Protein AF-A0A2E4EBN3-F1 (afdb_monomer)

Structure (mmCIF, N/CA/C/O backbone):
data_AF-A0A2E4EBN3-F1
#
_entry.id   AF-A0A2E4EBN3-F1
#
loop_
_atom_site.group_PDB
_atom_site.id
_atom_site.type_symbol
_atom_site.label_atom_id
_atom_site.label_alt_id
_atom_site.label_comp_id
_atom_site.label_asym_id
_atom_site.label_entity_id
_atom_site.label_seq_id
_atom_site.pdbx_PDB_ins_code
_atom_site.Cartn_x
_atom_site.Cartn_y
_atom_site.Cartn_z
_atom_site.occupancy
_atom_site.B_iso_or_equiv
_atom_site.auth_seq_id
_atom_site.auth_comp_id
_atom_site.auth_asym_id
_atom_site.auth_atom_id
_atom_site.pdbx_PDB_model_num
ATOM 1 N N . MET A 1 1 ? 3.280 13.164 13.362 1.00 32.94 1 MET A N 1
ATOM 2 C CA . MET A 1 1 ? 2.668 11.819 13.262 1.00 32.94 1 MET A CA 1
ATOM 3 C C . MET A 1 1 ? 2.496 11.285 14.676 1.00 32.94 1 MET A C 1
ATOM 5 O O . MET A 1 1 ? 3.498 11.113 15.350 1.00 32.94 1 MET A O 1
ATOM 9 N N . ALA A 1 2 ? 1.266 11.103 15.162 1.00 36.16 2 ALA A N 1
ATOM 10 C CA . ALA A 1 2 ? 1.050 10.560 16.504 1.00 36.16 2 ALA A CA 1
ATOM 11 C C . ALA A 1 2 ? 1.350 9.053 16.498 1.00 36.16 2 ALA A C 1
ATOM 13 O O . ALA A 1 2 ? 0.678 8.292 15.798 1.00 36.16 2 ALA A O 1
ATOM 14 N N . ILE A 1 3 ? 2.385 8.656 17.236 1.00 40.06 3 ILE A N 1
ATOM 15 C CA . ILE A 1 3 ? 2.783 7.266 17.471 1.00 40.06 3 ILE A CA 1
ATOM 16 C C . ILE A 1 3 ? 1.572 6.517 18.051 1.00 40.06 3 ILE A C 1
ATOM 18 O O . ILE A 1 3 ? 0.860 7.050 18.901 1.00 40.06 3 ILE A O 1
ATOM 22 N N . ARG A 1 4 ? 1.302 5.297 17.567 1.00 45.06 4 ARG A N 1
ATOM 23 C CA . ARG A 1 4 ? 0.357 4.376 18.218 1.00 45.06 4 ARG A CA 1
ATOM 24 C C . ARG A 1 4 ? 0.919 4.047 19.601 1.00 45.06 4 ARG A C 1
ATOM 26 O O . ARG A 1 4 ? 1.742 3.147 19.719 1.00 45.06 4 ARG A O 1
ATOM 33 N N . THR A 1 5 ? 0.502 4.760 20.636 1.00 57.88 5 THR A N 1
ATOM 34 C CA . THR A 1 5 ? 0.737 4.331 22.012 1.00 57.88 5 THR A CA 1
ATOM 35 C C . THR A 1 5 ? -0.260 3.222 22.316 1.00 57.88 5 THR A C 1
ATOM 37 O O . THR A 1 5 ? -1.428 3.459 22.610 1.00 57.88 5 THR A O 1
ATOM 40 N N . VAL A 1 6 ? 0.185 1.980 22.138 1.00 73.38 6 VAL A N 1
ATOM 41 C CA . VAL A 1 6 ? -0.547 0.813 22.631 1.00 73.38 6 VAL A CA 1
ATOM 42 C C . VAL A 1 6 ? -0.446 0.857 24.150 1.00 73.38 6 VAL A C 1
ATOM 44 O O . VAL A 1 6 ? 0.664 0.864 24.678 1.00 73.38 6 VAL A O 1
ATOM 47 N N . ARG A 1 7 ? -1.583 0.924 24.848 1.00 83.00 7 ARG A N 1
ATOM 48 C CA . ARG A 1 7 ? -1.585 0.876 26.316 1.00 83.00 7 ARG A CA 1
ATOM 49 C C . ARG A 1 7 ? -1.078 -0.487 26.784 1.00 83.00 7 ARG A C 1
ATOM 51 O O . ARG A 1 7 ? -1.513 -1.523 26.268 1.00 83.00 7 ARG A O 1
ATOM 58 N N . SER A 1 8 ? -0.166 -0.478 27.750 1.00 85.88 8 SER A N 1
ATOM 59 C CA . SER A 1 8 ? 0.299 -1.684 28.433 1.00 85.88 8 SER A CA 1
ATOM 60 C C . SER A 1 8 ? -0.828 -2.299 29.273 1.00 85.88 8 SER A C 1
ATOM 62 O O . SER A 1 8 ? -1.906 -1.720 29.447 1.00 85.88 8 SER A O 1
ATOM 64 N N . LYS A 1 9 ? -0.619 -3.513 29.786 1.00 83.88 9 LYS A N 1
ATOM 65 C CA . LYS A 1 9 ? -1.628 -4.185 30.618 1.00 83.88 9 LYS A CA 1
ATOM 66 C C . LYS A 1 9 ? -1.820 -3.444 31.946 1.00 83.88 9 LYS A C 1
ATOM 68 O O . LYS A 1 9 ? -2.934 -3.403 32.468 1.00 83.88 9 LYS A O 1
ATOM 73 N N . GLU A 1 10 ? -0.749 -2.843 32.451 1.00 86.31 10 GLU A N 1
ATOM 74 C CA . GLU A 1 10 ? -0.703 -2.012 33.649 1.00 86.31 10 GLU A CA 1
ATOM 75 C C . GLU A 1 10 ? -1.524 -0.732 33.453 1.00 86.31 10 GLU A C 1
ATOM 77 O O . GLU A 1 10 ? -2.376 -0.427 34.288 1.00 86.31 10 GLU A O 1
ATOM 82 N N . ASP A 1 11 ? -1.371 -0.063 32.305 1.00 87.56 11 ASP A N 1
ATOM 83 C CA . ASP A 1 11 ? -2.131 1.150 31.968 1.00 87.56 11 ASP A CA 1
ATOM 84 C C . ASP A 1 11 ? -3.640 0.890 31.933 1.00 87.56 11 ASP A C 1
ATOM 86 O O . ASP A 1 11 ? -4.434 1.715 32.374 1.00 87.56 11 ASP A O 1
ATOM 90 N N . ILE A 1 12 ? -4.058 -0.272 31.422 1.00 87.25 12 ILE A N 1
ATOM 91 C CA . ILE A 1 12 ? -5.477 -0.652 31.382 1.00 87.25 12 ILE A CA 1
ATOM 92 C C . ILE A 1 12 ? -6.004 -0.921 32.789 1.00 87.25 12 ILE A C 1
ATOM 94 O O . ILE A 1 12 ? -7.140 -0.568 33.097 1.00 87.25 12 ILE A O 1
ATOM 98 N N . LYS A 1 13 ? -5.193 -1.539 33.655 1.00 87.56 13 LYS A N 1
ATOM 99 C CA . LYS A 1 13 ? -5.579 -1.804 35.045 1.00 87.56 13 LYS A CA 1
ATOM 100 C C . LYS A 1 13 ? -5.746 -0.502 35.833 1.00 87.56 13 LYS A C 1
ATOM 102 O O . LYS A 1 13 ? -6.653 -0.426 36.654 1.00 87.56 13 LYS A O 1
ATOM 107 N N . ALA A 1 14 ? -4.935 0.514 35.532 1.00 88.75 14 ALA A N 1
ATOM 108 C CA . ALA A 1 14 ? -5.018 1.844 36.133 1.00 88.75 14 ALA A CA 1
ATOM 109 C C . ALA A 1 14 ? -6.281 2.638 35.737 1.00 88.75 14 ALA A C 1
ATOM 111 O O . ALA A 1 14 ? -6.612 3.613 36.403 1.00 88.75 14 ALA A O 1
ATOM 112 N N . LEU A 1 15 ? -7.017 2.222 34.695 1.00 86.19 15 LEU A N 1
ATOM 113 C CA . LEU A 1 15 ? -8.302 2.835 34.320 1.00 86.19 15 LEU A CA 1
ATOM 114 C C . LEU A 1 15 ? -9.446 2.482 35.280 1.00 86.19 15 LEU A C 1
ATOM 116 O O . LEU A 1 15 ? -10.530 3.043 35.152 1.00 86.19 15 LEU A O 1
ATOM 120 N N . PHE A 1 16 ? -9.234 1.535 36.196 1.00 89.44 16 PHE A N 1
ATOM 121 C CA . PHE A 1 16 ? -10.242 1.083 37.146 1.00 89.44 16 PHE A CA 1
ATOM 122 C C . PHE A 1 16 ? -9.846 1.457 38.582 1.00 89.44 16 PHE A C 1
ATOM 124 O O . PHE A 1 16 ? -8.672 1.329 38.935 1.00 89.44 16 PHE A O 1
ATOM 131 N N . PRO A 1 17 ? -10.806 1.846 39.442 1.00 89.88 17 PRO A N 1
ATOM 132 C CA . PRO A 1 17 ? -12.254 1.859 39.209 1.00 89.88 17 PRO A CA 1
ATOM 133 C C . PRO A 1 17 ? -12.715 3.007 38.293 1.00 89.88 17 PRO A C 1
ATOM 135 O O . PRO A 1 17 ? -12.167 4.101 38.349 1.00 89.88 17 PRO A O 1
ATOM 138 N N . CYS A 1 18 ? -13.736 2.762 37.467 1.00 87.81 18 CYS A N 1
ATOM 139 C CA . CYS A 1 18 ? -14.317 3.772 36.573 1.00 87.81 18 CYS A CA 1
ATOM 140 C C . CYS A 1 18 ? -15.823 3.920 36.803 1.00 87.81 18 CYS A C 1
ATOM 142 O O . CYS A 1 18 ? -16.505 2.928 37.067 1.00 87.81 18 CYS A O 1
ATOM 144 N N . THR A 1 19 ? -16.347 5.133 36.642 1.00 91.25 19 THR A N 1
ATOM 145 C CA . THR A 1 19 ? -17.786 5.413 36.739 1.00 91.25 19 THR A CA 1
ATOM 146 C C . THR A 1 19 ? -18.360 5.624 35.344 1.00 91.25 19 THR A C 1
ATOM 148 O O . THR A 1 19 ? -17.852 6.458 34.601 1.00 91.25 19 THR A O 1
ATOM 151 N N . ILE A 1 20 ? -19.401 4.871 34.986 1.00 86.88 20 ILE A N 1
ATOM 152 C CA . ILE A 1 20 ? -20.102 4.977 33.696 1.00 86.88 20 ILE A CA 1
ATOM 153 C C . ILE A 1 20 ? -21.601 5.005 33.985 1.00 86.88 20 ILE A C 1
ATOM 155 O O . ILE A 1 20 ? -22.093 4.149 34.713 1.00 86.88 20 ILE A O 1
ATOM 159 N N . GLN A 1 21 ? -22.325 5.991 33.443 1.00 85.88 21 GLN A N 1
ATOM 160 C CA . GLN A 1 21 ? -23.776 6.157 33.659 1.00 85.88 21 GLN A CA 1
ATOM 161 C C . GLN A 1 21 ? -24.202 6.166 35.148 1.00 85.88 21 GLN A C 1
ATOM 163 O O . GLN A 1 21 ? -25.300 5.744 35.490 1.00 85.88 21 GLN A O 1
ATOM 168 N N . GLY A 1 22 ? -23.331 6.641 36.046 1.00 86.12 22 GLY A N 1
ATOM 169 C CA . GLY A 1 22 ? -23.592 6.685 37.492 1.00 86.12 22 GLY A CA 1
ATOM 170 C C . GLY A 1 22 ? -23.313 5.380 38.252 1.00 86.12 22 GLY A C 1
ATOM 171 O O . GLY A 1 22 ? -23.392 5.374 39.477 1.00 86.12 22 GLY A O 1
ATOM 172 N N . GLU A 1 23 ? -22.928 4.298 37.568 1.00 88.88 23 GLU A N 1
ATOM 173 C CA . GLU A 1 23 ? -22.503 3.035 38.183 1.00 88.88 23 GLU A CA 1
ATOM 174 C C . GLU A 1 23 ? -20.964 2.958 38.252 1.00 88.88 23 GLU A C 1
ATOM 176 O O . GLU A 1 23 ? -20.268 3.267 37.281 1.00 88.88 23 GLU A O 1
ATOM 181 N N . THR A 1 24 ? -20.412 2.532 39.395 1.00 91.31 24 THR A N 1
ATOM 182 C CA . THR A 1 24 ? -18.957 2.390 39.592 1.00 91.31 24 THR A CA 1
ATOM 183 C C . THR A 1 24 ? -18.510 0.948 39.369 1.00 91.31 24 THR A C 1
ATOM 185 O O . THR A 1 24 ? -18.903 0.031 40.093 1.00 91.31 24 THR A O 1
ATOM 188 N N . PHE A 1 25 ? -17.605 0.744 38.416 1.00 91.75 25 PHE A N 1
ATOM 189 C CA . PHE A 1 25 ? -17.087 -0.563 38.033 1.00 91.75 25 PHE A CA 1
ATOM 190 C C . PHE A 1 25 ? -15.661 -0.758 38.547 1.00 91.75 25 PHE A C 1
ATOM 192 O O . PHE A 1 25 ? -14.754 0.016 38.247 1.00 91.75 25 PHE A O 1
ATOM 199 N N . LYS A 1 26 ? -15.446 -1.837 39.308 1.00 91.12 26 LYS A N 1
ATOM 200 C CA . LYS A 1 26 ? -14.142 -2.162 39.919 1.00 91.12 26 LYS A CA 1
ATOM 201 C C . LYS A 1 26 ? -13.151 -2.798 38.945 1.00 91.12 26 LYS A C 1
ATOM 203 O O . LYS A 1 26 ? -11.952 -2.782 39.195 1.00 91.12 26 LYS A O 1
ATOM 208 N N . ASN A 1 27 ? -13.643 -3.439 37.889 1.00 91.69 27 ASN A N 1
ATOM 209 C CA . ASN A 1 27 ? -12.814 -4.155 36.928 1.00 91.69 27 ASN A CA 1
ATOM 210 C C . ASN A 1 27 ? -13.502 -4.265 35.562 1.00 91.69 27 ASN A C 1
ATOM 212 O O . ASN A 1 27 ? -14.710 -4.072 35.423 1.00 91.69 27 ASN A O 1
ATOM 216 N N . GLN A 1 28 ? -12.720 -4.660 34.560 1.00 89.88 28 GLN A N 1
ATOM 217 C CA . GLN A 1 28 ? -13.200 -4.875 33.197 1.00 89.88 28 GLN A CA 1
ATOM 218 C C . GLN A 1 28 ? -14.307 -5.943 33.112 1.00 89.88 28 GLN A C 1
ATOM 220 O O . GLN A 1 28 ? -15.207 -5.832 32.285 1.00 89.88 28 GLN A O 1
ATOM 225 N N . ARG A 1 29 ? -14.271 -6.973 33.969 1.00 89.44 29 ARG A N 1
ATOM 226 C CA . ARG A 1 29 ? -15.262 -8.061 33.961 1.00 89.44 29 ARG A CA 1
ATOM 227 C C . ARG A 1 29 ? -16.662 -7.562 34.325 1.00 89.44 29 ARG A C 1
ATOM 229 O O . ARG A 1 29 ? -17.635 -8.025 33.744 1.00 89.44 29 ARG A O 1
ATOM 236 N N . ALA A 1 30 ? -16.753 -6.593 35.233 1.00 91.06 30 ALA A N 1
ATOM 237 C CA . ALA A 1 30 ? -18.014 -5.956 35.583 1.00 91.06 30 ALA A CA 1
ATOM 238 C C . ALA A 1 30 ? -18.616 -5.188 34.390 1.00 91.06 30 ALA A C 1
ATOM 240 O O . ALA A 1 30 ? -19.820 -5.269 34.171 1.00 91.06 30 ALA A O 1
ATOM 241 N N . LEU A 1 31 ? -17.783 -4.537 33.564 1.00 90.75 31 LEU A N 1
ATOM 242 C CA . LEU A 1 31 ? -18.237 -3.880 32.330 1.00 90.75 31 LEU A CA 1
ATOM 243 C C . LEU A 1 31 ? -18.730 -4.877 31.277 1.00 90.75 31 LEU A C 1
ATOM 245 O O . LEU A 1 31 ? -19.787 -4.668 30.692 1.00 90.75 31 LEU A O 1
ATOM 249 N N . VAL A 1 32 ? -17.982 -5.964 31.055 1.00 92.56 32 VAL A N 1
ATOM 250 C CA . VAL A 1 32 ? -18.356 -7.039 30.114 1.00 92.56 32 VAL A CA 1
ATOM 251 C C . VAL A 1 32 ? -19.744 -7.584 30.440 1.00 92.56 32 VAL A C 1
ATOM 253 O O . VAL A 1 32 ? -20.584 -7.682 29.554 1.00 92.56 32 VAL A O 1
ATOM 256 N N . ASN A 1 33 ? -19.997 -7.872 31.718 1.00 89.75 33 ASN A N 1
ATOM 257 C CA . ASN A 1 33 ? -21.278 -8.415 32.165 1.00 89.75 33 ASN A CA 1
ATOM 258 C C . ASN A 1 33 ? -22.433 -7.408 32.035 1.00 89.75 33 ASN A C 1
ATOM 260 O O . ASN A 1 33 ? -23.566 -7.816 31.813 1.00 89.75 33 ASN A O 1
ATOM 264 N N . ARG A 1 34 ? -22.167 -6.106 32.209 1.00 91.44 34 ARG A N 1
ATOM 265 C CA . ARG A 1 34 ? -23.203 -5.061 32.207 1.00 91.44 34 ARG A CA 1
ATOM 266 C C . ARG A 1 34 ? -23.620 -4.624 30.805 1.00 91.44 34 ARG A C 1
ATOM 268 O O . ARG A 1 34 ? -24.803 -4.377 30.586 1.00 91.44 34 ARG A O 1
ATOM 275 N N . PHE A 1 35 ? -22.651 -4.484 29.901 1.00 89.25 35 PHE A N 1
ATOM 276 C CA . PHE A 1 35 ? -22.842 -3.925 28.557 1.00 89.25 35 PHE A CA 1
ATOM 277 C C . PHE A 1 35 ? -22.842 -4.988 27.448 1.00 89.25 35 PHE A C 1
ATOM 279 O O . PHE A 1 35 ? -22.881 -4.631 26.276 1.00 89.25 35 PHE A O 1
ATOM 286 N N . ASP A 1 36 ? -22.775 -6.274 27.811 1.00 89.19 36 ASP A N 1
ATOM 287 C CA . ASP A 1 36 ? -22.767 -7.419 26.887 1.00 89.19 36 ASP A CA 1
ATOM 288 C C . ASP A 1 36 ? -21.716 -7.295 25.763 1.00 89.19 36 ASP A C 1
ATOM 290 O O . ASP A 1 36 ? -21.933 -7.596 24.589 1.00 89.19 36 ASP A O 1
ATOM 294 N N . VAL A 1 37 ? -20.527 -6.802 26.124 1.00 89.94 37 VAL A N 1
ATOM 295 C CA . VAL A 1 37 ? -19.388 -6.669 25.205 1.00 89.94 37 VAL A CA 1
ATOM 296 C C . VAL A 1 37 ? -18.398 -7.781 25.485 1.00 89.94 37 VAL A C 1
ATOM 298 O O . VAL A 1 37 ? -17.972 -7.954 26.623 1.00 89.94 37 VAL A O 1
ATOM 301 N N . SER A 1 38 ? -17.945 -8.495 24.452 1.00 92.69 38 SER A N 1
ATOM 302 C CA . SER A 1 38 ? -16.951 -9.553 24.648 1.00 92.69 38 SER A CA 1
ATOM 303 C C . SER A 1 38 ? -15.664 -9.018 25.293 1.00 92.69 38 SER A C 1
ATOM 305 O O . SER A 1 38 ? -15.182 -7.919 24.992 1.00 92.69 38 SER A O 1
ATOM 307 N N . SER A 1 39 ? -15.083 -9.817 26.188 1.00 91.44 39 SER A N 1
ATOM 308 C CA . SER A 1 39 ? -13.883 -9.439 26.942 1.00 91.44 39 SER A CA 1
ATOM 309 C C . SER A 1 39 ? -12.698 -9.104 26.033 1.00 91.44 39 SER A C 1
ATOM 311 O O . SER A 1 39 ? -11.985 -8.135 26.302 1.00 91.44 39 SER A O 1
ATOM 313 N N . SER A 1 40 ? -12.531 -9.849 24.935 1.00 91.19 40 SER A N 1
ATOM 314 C CA . SER A 1 40 ? -11.505 -9.594 23.919 1.00 91.19 40 SER A CA 1
ATOM 315 C C . SER A 1 40 ? -11.726 -8.255 23.223 1.00 91.19 40 SER A C 1
ATOM 317 O O . SER A 1 40 ? -10.813 -7.438 23.155 1.00 91.19 40 SER A O 1
ATOM 319 N N . THR A 1 41 ? -12.959 -7.974 22.794 1.00 90.25 41 THR A N 1
ATOM 320 C CA . THR A 1 41 ? -13.296 -6.728 22.097 1.00 90.25 41 THR A CA 1
ATOM 321 C C . THR A 1 41 ? -13.083 -5.512 22.991 1.00 90.25 41 THR A C 1
ATOM 323 O O . THR A 1 41 ? -12.486 -4.525 22.561 1.00 90.25 41 THR A O 1
ATOM 326 N N . LEU A 1 42 ? -13.520 -5.581 24.250 1.00 91.75 42 LEU A N 1
ATOM 327 C CA . LEU A 1 42 ? -13.297 -4.503 25.209 1.00 91.75 42 LEU A CA 1
ATOM 328 C C . LEU A 1 42 ? -11.796 -4.300 25.474 1.00 91.75 42 LEU 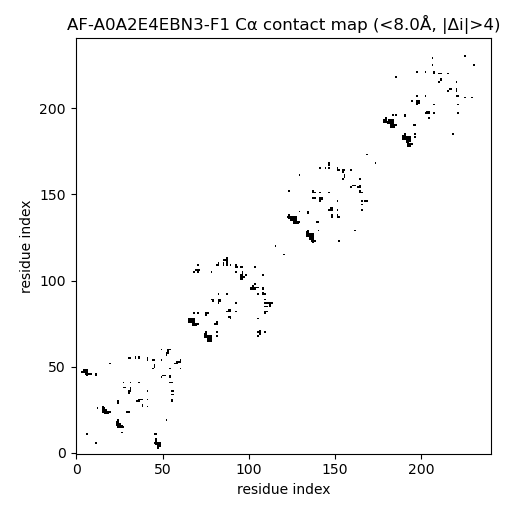A C 1
ATOM 330 O O . LEU A 1 42 ? -11.323 -3.166 25.509 1.00 91.75 42 LEU A O 1
ATOM 334 N N . GLN A 1 43 ? -11.032 -5.388 25.606 1.00 90.88 43 GLN A N 1
ATOM 335 C CA . GLN A 1 43 ? -9.590 -5.314 25.831 1.00 90.88 43 GLN A CA 1
ATOM 336 C C . GLN A 1 43 ? -8.861 -4.675 24.644 1.00 90.88 43 GLN A C 1
ATOM 338 O O . GLN A 1 43 ? -8.000 -3.822 24.851 1.00 90.88 43 GLN A O 1
ATOM 343 N N . ASP A 1 44 ? -9.213 -5.050 23.417 1.00 88.94 44 ASP A N 1
ATOM 344 C CA . ASP A 1 44 ? -8.600 -4.507 22.205 1.00 88.94 44 ASP A CA 1
ATOM 345 C C . ASP A 1 44 ? -8.911 -3.016 22.028 1.00 88.94 44 ASP A C 1
ATOM 347 O O . ASP A 1 44 ? -8.019 -2.233 21.689 1.00 88.94 44 ASP A O 1
ATOM 351 N N . ARG A 1 45 ? -10.146 -2.594 22.332 1.00 90.62 45 ARG A N 1
ATOM 352 C CA . ARG A 1 45 ? -10.548 -1.176 22.326 1.00 90.62 45 ARG A CA 1
ATOM 353 C C . ARG A 1 45 ? -9.752 -0.365 23.357 1.00 90.62 45 ARG A C 1
ATOM 355 O O . ARG A 1 45 ? -9.181 0.670 23.013 1.00 90.62 45 ARG A O 1
ATOM 362 N N . LEU A 1 46 ? -9.624 -0.861 24.591 1.00 90.50 46 LEU A N 1
ATOM 363 C CA . LEU A 1 46 ? -8.851 -0.196 25.652 1.00 90.50 46 LEU A CA 1
ATOM 364 C C . LEU A 1 46 ? -7.345 -0.145 25.340 1.00 90.50 46 LEU A C 1
ATOM 366 O O . LEU A 1 46 ? -6.720 0.899 25.532 1.00 90.50 46 LEU A O 1
ATOM 370 N N . LYS A 1 47 ? -6.766 -1.227 24.796 1.00 89.44 47 LYS A N 1
ATOM 371 C CA . LYS A 1 47 ? -5.377 -1.254 24.289 1.00 89.44 47 LYS A CA 1
ATOM 372 C C . LYS A 1 47 ? -5.153 -0.233 23.180 1.00 89.44 47 LYS A C 1
ATOM 374 O O . LYS A 1 47 ? -4.102 0.404 23.132 1.00 89.44 47 LYS A O 1
ATOM 379 N N . GLY A 1 48 ? -6.149 -0.068 22.309 1.00 83.94 48 GLY A N 1
ATOM 380 C CA . GLY A 1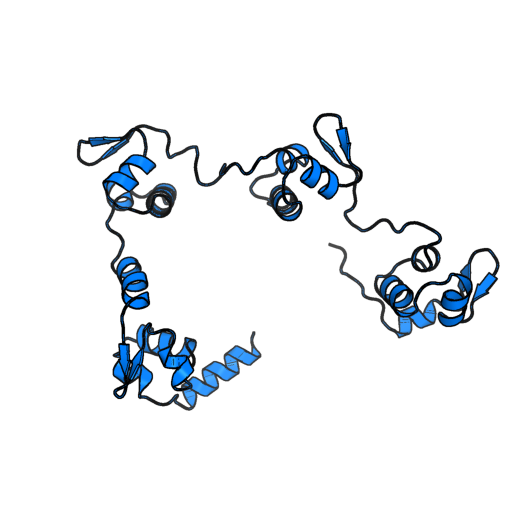 48 ? -6.186 0.941 21.252 1.00 83.94 48 GLY A CA 1
ATOM 381 C C . GLY A 1 48 ? -6.343 2.378 21.754 1.00 83.94 48 GLY A C 1
ATOM 382 O O . GLY A 1 48 ? -6.383 3.293 20.931 1.00 83.94 48 GLY A O 1
ATOM 383 N N . GLY A 1 49 ? -6.433 2.582 23.073 1.00 85.62 49 GLY A N 1
ATOM 384 C CA . GLY A 1 49 ? -6.543 3.891 23.705 1.00 85.62 49 GLY A CA 1
ATOM 385 C C . GLY A 1 49 ? -7.944 4.494 23.650 1.00 85.62 49 GLY A C 1
ATOM 386 O O . GLY A 1 49 ? -8.072 5.703 23.824 1.00 85.62 49 GLY A O 1
ATOM 387 N N . TRP A 1 50 ? -8.983 3.692 23.392 1.00 86.12 50 TRP A N 1
ATOM 388 C CA . TRP A 1 50 ? -10.361 4.184 23.378 1.00 86.12 50 TRP A CA 1
ATOM 389 C C . TRP A 1 50 ? -10.775 4.612 24.796 1.00 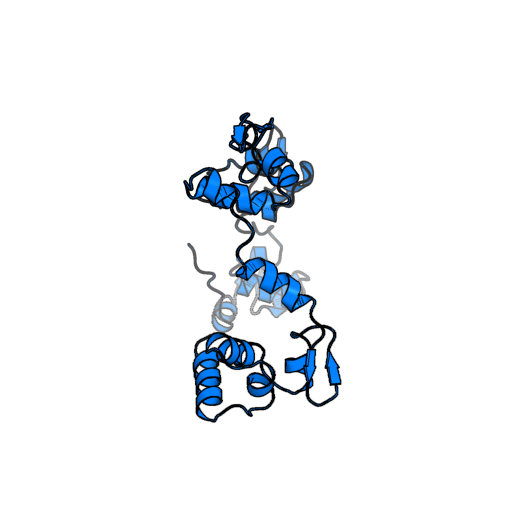86.12 50 TRP A C 1
ATOM 391 O O . TRP A 1 50 ? -10.347 3.979 25.773 1.00 86.12 50 TRP A O 1
ATOM 401 N N . PRO A 1 51 ? -11.593 5.668 24.944 1.00 87.81 51 PRO A N 1
ATOM 402 C CA . PRO A 1 51 ? -12.207 5.988 26.225 1.00 87.81 51 PRO A CA 1
ATOM 403 C C . PRO A 1 51 ? -13.164 4.861 26.628 1.00 87.81 51 PRO A C 1
ATOM 405 O O . PRO A 1 51 ? -13.715 4.161 25.777 1.00 87.81 51 PRO A O 1
ATOM 408 N N . VAL A 1 52 ? -13.341 4.658 27.935 1.00 88.81 52 VAL A N 1
ATOM 409 C CA . VAL A 1 52 ? -14.041 3.474 28.459 1.00 88.81 52 VAL A CA 1
ATOM 410 C C . VAL A 1 52 ? -15.493 3.411 27.965 1.00 88.81 52 VAL A C 1
ATOM 412 O O . VAL A 1 52 ? -15.953 2.336 27.595 1.00 88.81 52 VAL A O 1
ATOM 415 N N . GLU A 1 53 ? -16.170 4.556 27.856 1.00 88.38 53 GLU A N 1
ATOM 416 C CA . GLU A 1 53 ? -17.553 4.675 27.365 1.00 88.38 53 GLU A CA 1
ATOM 417 C C . GLU A 1 53 ? -17.709 4.265 25.888 1.00 88.38 53 GLU A C 1
ATOM 419 O O . GLU A 1 53 ? -18.618 3.514 25.530 1.00 88.38 53 GLU A O 1
ATOM 424 N N . GLU A 1 54 ? -16.781 4.677 25.019 1.00 87.88 54 GLU A N 1
ATOM 425 C CA . GLU A 1 54 ? -16.747 4.221 23.619 1.00 87.88 54 GLU A CA 1
ATOM 426 C C . GLU A 1 54 ? -16.321 2.752 23.523 1.00 87.88 54 GLU A C 1
ATOM 428 O O . GLU A 1 54 ? -16.781 2.007 22.655 1.00 87.88 54 GLU A O 1
ATOM 433 N N . ALA A 1 55 ? -15.447 2.303 24.428 1.00 88.25 55 ALA A N 1
ATOM 434 C CA . ALA A 1 55 ? -14.968 0.930 24.455 1.00 88.25 55 ALA A CA 1
ATOM 435 C C . ALA A 1 55 ? -16.091 -0.064 24.796 1.00 88.25 55 ALA A C 1
ATOM 437 O O . ALA A 1 55 ? -16.116 -1.163 24.234 1.00 88.25 55 ALA A O 1
ATOM 438 N N . VAL A 1 56 ? -17.048 0.329 25.644 1.00 90.12 56 VAL A N 1
ATOM 439 C CA . VAL A 1 56 ? -18.267 -0.452 25.924 1.00 90.12 56 VAL A CA 1
ATOM 440 C C . VAL A 1 56 ? -19.372 -0.259 24.877 1.00 90.12 56 VAL A C 1
ATOM 442 O O . VAL A 1 56 ? -20.355 -0.986 24.894 1.00 90.12 56 VAL A O 1
ATOM 445 N N . GLY A 1 57 ? -19.196 0.650 23.912 1.00 84.31 57 GLY A N 1
ATOM 446 C CA . GLY A 1 57 ? -20.127 0.838 22.796 1.00 84.31 57 GLY A CA 1
ATOM 447 C C . GLY A 1 57 ? -21.316 1.759 23.082 1.00 84.31 57 GLY A C 1
ATOM 448 O O . GLY A 1 57 ? -22.255 1.765 22.292 1.00 84.31 57 GLY A O 1
ATOM 449 N N . LEU A 1 58 ? -21.273 2.553 24.160 1.00 84.31 58 LEU A N 1
ATOM 450 C CA . LEU A 1 58 ? -22.297 3.572 24.443 1.00 84.31 58 LEU A CA 1
ATOM 451 C C . LEU A 1 58 ? -22.267 4.717 23.424 1.00 84.31 58 LEU A C 1
ATOM 453 O O . LEU A 1 58 ? -23.298 5.303 23.108 1.00 84.31 58 LEU A O 1
ATOM 457 N N . ILE A 1 59 ? -21.079 5.020 22.902 1.00 81.81 59 ILE A N 1
ATOM 458 C CA . ILE A 1 59 ? -20.841 6.044 21.886 1.00 81.81 59 ILE A CA 1
ATOM 459 C C . ILE A 1 59 ? -20.128 5.381 20.704 1.00 81.81 59 ILE A C 1
ATOM 461 O O . ILE A 1 59 ? -19.227 4.556 20.889 1.00 81.81 59 ILE A O 1
ATOM 465 N N . GLN A 1 60 ? -20.513 5.732 19.472 1.00 76.69 60 GLN A N 1
ATOM 466 C CA . GLN A 1 60 ? -19.780 5.287 18.287 1.00 76.69 60 GLN A CA 1
ATOM 467 C C . GLN A 1 60 ? -18.378 5.904 18.268 1.00 76.69 60 GLN A C 1
ATOM 469 O O . GLN A 1 60 ? -18.217 7.113 18.120 1.00 76.69 60 GLN A O 1
ATOM 474 N N . HIS A 1 61 ? -17.356 5.054 18.347 1.00 76.50 61 HIS A N 1
ATOM 475 C CA . HIS A 1 61 ? -15.972 5.489 18.217 1.00 76.50 61 HIS A CA 1
ATOM 476 C C . HIS A 1 61 ? -15.676 6.002 16.803 1.00 76.50 61 HIS A C 1
ATOM 478 O O . HIS A 1 61 ? -15.737 5.248 15.822 1.00 76.50 61 HIS A O 1
ATOM 484 N N . GLN A 1 62 ? -15.270 7.266 16.710 1.00 70.12 62 GLN A N 1
ATOM 485 C CA . GLN A 1 62 ? -14.796 7.869 15.468 1.00 70.12 62 GLN A CA 1
ATOM 486 C C . GLN A 1 62 ? -13.420 7.300 15.111 1.00 70.12 62 GLN A C 1
ATOM 488 O O . GLN A 1 62 ? -12.389 7.659 15.684 1.00 70.12 62 GLN A O 1
ATOM 493 N N . ARG A 1 63 ? -13.382 6.383 14.138 1.00 68.00 63 ARG A N 1
ATOM 494 C CA . ARG A 1 63 ? -12.119 5.787 13.689 1.00 68.00 63 ARG A CA 1
ATOM 495 C C . ARG A 1 63 ? -11.235 6.871 13.073 1.00 68.00 63 ARG A C 1
ATOM 497 O O . ARG A 1 63 ? -11.635 7.547 12.128 1.00 68.00 63 ARG A O 1
ATOM 504 N N . LYS A 1 64 ? -9.984 6.981 13.536 1.00 63.78 64 LYS A N 1
ATOM 505 C CA . LYS A 1 64 ? -8.984 7.890 12.943 1.00 63.78 64 LYS A CA 1
ATOM 506 C C . LYS A 1 64 ? -8.920 7.729 11.416 1.00 63.78 64 LYS A C 1
ATOM 508 O O . LYS A 1 64 ? -8.617 6.648 10.909 1.00 63.78 64 LYS A O 1
ATOM 513 N N . GLY A 1 65 ? -9.164 8.825 10.697 1.00 62.03 65 GLY A N 1
ATOM 514 C CA . GLY A 1 65 ? -9.142 8.882 9.230 1.00 62.03 65 GLY A CA 1
ATOM 515 C C . GLY A 1 65 ? -10.482 8.586 8.550 1.00 62.03 65 GLY A C 1
ATOM 516 O O . GLY A 1 65 ? -10.539 8.589 7.319 1.00 62.03 65 GLY A O 1
ATOM 517 N N . GLN A 1 66 ? -11.544 8.336 9.318 1.00 70.00 66 GLN A N 1
ATOM 518 C CA . GLN A 1 66 ? -12.909 8.398 8.819 1.00 70.00 66 GLN A CA 1
ATOM 519 C C . GLN A 1 66 ? -13.326 9.872 8.818 1.00 70.00 66 GLN A C 1
ATOM 521 O O . GLN A 1 66 ? -13.429 10.498 9.865 1.00 70.00 66 GLN A O 1
ATOM 526 N N . ARG A 1 67 ? -13.450 10.441 7.623 1.00 82.31 67 ARG A N 1
ATOM 527 C CA . ARG A 1 67 ? -13.967 11.790 7.397 1.00 82.31 67 ARG A CA 1
ATOM 528 C C . ARG A 1 67 ? -14.995 11.733 6.287 1.00 82.31 67 ARG A C 1
ATOM 530 O O . ARG A 1 67 ? -14.852 10.901 5.381 1.00 82.31 67 ARG A O 1
ATOM 537 N N . GLU A 1 68 ? -15.974 12.615 6.366 1.00 87.12 68 GLU A N 1
ATOM 538 C CA . GLU A 1 68 ? -16.910 12.842 5.277 1.00 87.12 68 GLU A CA 1
ATOM 539 C C . GLU A 1 68 ? -16.181 13.489 4.104 1.00 87.12 68 GLU A C 1
ATOM 541 O O . GLU A 1 68 ? -15.192 14.210 4.279 1.00 87.12 68 GLU A O 1
ATOM 546 N N . VAL A 1 69 ? -16.608 13.130 2.900 1.00 88.00 69 VAL A N 1
ATOM 547 C CA . VAL A 1 69 ? -15.999 13.606 1.660 1.00 88.00 69 VAL A CA 1
ATOM 548 C C . VAL A 1 69 ? -17.118 13.918 0.695 1.00 88.00 69 VAL A C 1
ATOM 550 O O . VAL A 1 69 ? -17.945 13.053 0.409 1.00 88.00 69 VAL A O 1
ATOM 553 N N . GLU A 1 70 ? -17.127 15.145 0.205 1.00 89.44 70 GLU A N 1
ATOM 554 C CA . GLU A 1 70 ? -17.987 15.560 -0.888 1.00 89.44 70 GLU A CA 1
ATOM 555 C C . GLU A 1 70 ? -17.297 15.221 -2.211 1.00 89.44 70 GLU A C 1
ATOM 557 O O . GLU A 1 70 ? -16.109 15.494 -2.381 1.00 89.44 70 GLU A O 1
ATOM 562 N N . VAL A 1 71 ? -18.017 14.545 -3.106 1.00 85.81 71 VAL A N 1
ATOM 563 C CA . VAL A 1 71 ? -17.572 14.291 -4.481 1.00 85.81 71 VAL A CA 1
ATOM 564 C C . VAL A 1 71 ? -18.754 14.562 -5.399 1.00 85.81 71 VAL A C 1
ATOM 566 O O . VAL A 1 71 ? -19.788 13.906 -5.270 1.00 85.81 71 VAL A O 1
ATOM 569 N N . ASN A 1 72 ? -18.609 15.511 -6.328 1.00 83.81 72 ASN A N 1
ATOM 570 C CA . ASN A 1 72 ? -19.657 15.902 -7.282 1.00 83.81 72 ASN A CA 1
ATOM 571 C C . ASN A 1 72 ? -20.979 16.322 -6.605 1.00 83.81 72 ASN A C 1
ATOM 573 O O . ASN A 1 72 ? -22.052 15.885 -7.024 1.00 83.81 72 ASN A O 1
ATOM 577 N N . ASN A 1 73 ? -20.909 17.145 -5.553 1.00 87.38 73 ASN A N 1
ATOM 578 C CA . ASN A 1 73 ? -22.058 17.589 -4.744 1.00 87.38 73 ASN A CA 1
ATOM 579 C C . ASN A 1 73 ? -22.819 16.455 -4.025 1.00 87.38 73 ASN A C 1
ATOM 581 O O . ASN A 1 73 ? -23.975 16.619 -3.634 1.00 87.38 73 ASN A O 1
ATOM 585 N N . VAL A 1 74 ? -22.195 15.283 -3.862 1.00 89.44 74 VAL A N 1
ATOM 586 C CA . VAL A 1 74 ? -22.728 14.176 -3.062 1.00 89.44 74 VAL A CA 1
ATOM 587 C C . VAL A 1 74 ? -21.834 13.978 -1.847 1.00 89.44 74 VAL A C 1
ATOM 589 O O . VAL A 1 74 ? -20.642 13.693 -1.977 1.00 89.44 74 VAL A O 1
ATOM 592 N N . LEU A 1 75 ? -22.420 14.105 -0.656 1.00 91.75 75 LEU A N 1
ATOM 593 C CA . LEU A 1 75 ? -21.721 13.894 0.605 1.00 91.75 75 LEU A CA 1
ATOM 594 C C . LEU A 1 75 ? -21.667 12.400 0.940 1.00 91.75 75 LEU A C 1
ATOM 596 O O . LEU A 1 75 ? -22.696 11.738 1.090 1.00 91.75 75 LEU A O 1
ATOM 600 N N . TYR A 1 76 ? -20.458 11.863 1.087 1.00 91.50 76 TYR A N 1
ATOM 601 C CA . TYR A 1 76 ? -20.239 10.474 1.477 1.00 91.50 76 TYR A CA 1
ATOM 602 C C . TYR A 1 76 ? -19.770 10.369 2.932 1.00 91.50 76 TYR A C 1
ATOM 604 O O . TYR A 1 76 ? -18.875 11.111 3.339 1.00 91.50 76 TYR A O 1
ATOM 612 N N . PRO A 1 77 ? -20.233 9.353 3.690 1.00 87.19 77 PRO A N 1
ATOM 613 C CA . PRO A 1 77 ? -19.868 9.171 5.102 1.00 87.19 77 PRO A CA 1
ATOM 614 C C . PRO A 1 77 ? -18.402 8.751 5.302 1.00 87.19 77 PRO A C 1
ATOM 616 O O . PRO A 1 77 ? -17.893 8.677 6.419 1.00 87.19 77 PRO A O 1
ATOM 619 N N . SER A 1 78 ? -17.714 8.367 4.223 1.00 89.50 78 SER A N 1
ATOM 620 C CA . SER A 1 78 ? -16.279 8.107 4.252 1.00 89.50 78 SER A CA 1
ATOM 621 C C . SER A 1 78 ? -15.671 8.193 2.860 1.00 89.50 78 SER A C 1
ATOM 623 O O . SER A 1 78 ? -16.302 7.812 1.873 1.00 89.50 78 SER A O 1
ATOM 625 N N . PHE A 1 79 ? -14.383 8.526 2.792 1.00 89.00 79 PHE A N 1
ATOM 626 C CA . PHE A 1 79 ? -13.597 8.423 1.557 1.00 89.00 79 PHE A CA 1
ATOM 627 C C . PHE A 1 79 ? -13.673 7.026 0.905 1.00 89.00 79 PHE A C 1
ATOM 629 O O . PHE A 1 79 ? -13.664 6.887 -0.313 1.00 89.00 79 PHE A O 1
ATOM 636 N N . ALA A 1 80 ? -13.782 5.961 1.708 1.00 88.88 80 ALA A N 1
ATOM 637 C CA . ALA A 1 80 ? -13.937 4.600 1.193 1.00 88.88 80 ALA A CA 1
ATOM 638 C C . ALA A 1 80 ? -15.347 4.318 0.649 1.00 88.88 80 ALA A C 1
ATOM 640 O O . ALA A 1 80 ? -15.496 3.443 -0.203 1.00 88.88 80 ALA A O 1
ATOM 641 N N . ALA A 1 81 ? -16.377 4.990 1.169 1.00 89.62 81 ALA A N 1
ATOM 642 C CA . ALA A 1 81 ? -17.730 4.932 0.622 1.00 89.62 81 ALA A CA 1
ATOM 643 C C . ALA A 1 81 ? -17.790 5.676 -0.717 1.00 89.62 81 ALA A C 1
ATOM 645 O O . ALA A 1 81 ? -18.268 5.095 -1.686 1.00 89.62 81 ALA A O 1
ATOM 646 N N . ALA A 1 82 ? -17.186 6.868 -0.793 1.00 90.94 82 ALA A N 1
ATOM 647 C CA . ALA A 1 82 ? -17.013 7.605 -2.043 1.00 90.94 82 ALA A CA 1
ATOM 648 C C . ALA A 1 82 ? -16.277 6.750 -3.093 1.00 90.94 82 ALA A C 1
ATOM 650 O O . ALA A 1 82 ? -16.809 6.479 -4.164 1.00 90.94 82 ALA A O 1
ATOM 651 N N . ALA A 1 83 ? -15.104 6.195 -2.759 1.00 89.56 83 ALA A N 1
ATOM 652 C CA . ALA A 1 83 ? -14.348 5.321 -3.665 1.00 89.56 83 ALA A CA 1
ATOM 653 C C . ALA A 1 83 ? -15.188 4.151 -4.214 1.00 89.56 83 ALA A C 1
ATOM 655 O O . ALA A 1 83 ? -15.177 3.891 -5.416 1.00 89.56 83 ALA A O 1
ATOM 656 N N . ARG A 1 84 ? -15.965 3.481 -3.351 1.00 88.50 84 ARG A N 1
ATOM 657 C CA . ARG A 1 84 ? -16.838 2.366 -3.749 1.00 88.50 84 ARG A CA 1
ATOM 658 C C . ARG A 1 84 ? -17.984 2.803 -4.657 1.00 88.50 84 ARG A C 1
ATOM 660 O O . ARG A 1 84 ? -18.234 2.117 -5.642 1.00 88.50 84 ARG A O 1
ATOM 667 N N . ALA A 1 85 ? -18.634 3.928 -4.361 1.00 88.62 85 ALA A N 1
ATOM 668 C CA . ALA A 1 85 ? -19.711 4.469 -5.190 1.00 88.62 85 ALA A CA 1
ATOM 669 C C . ALA A 1 85 ? -19.234 4.783 -6.619 1.00 88.62 85 ALA A C 1
ATOM 671 O O . ALA A 1 85 ? -19.952 4.538 -7.583 1.00 88.62 85 ALA A O 1
ATOM 672 N N . HIS A 1 86 ? -17.983 5.227 -6.761 1.00 85.06 86 HIS A N 1
ATOM 673 C CA . HIS A 1 86 ? -17.361 5.522 -8.054 1.00 85.06 86 HIS A CA 1
ATOM 674 C C . HIS A 1 86 ? -16.597 4.330 -8.674 1.00 85.06 86 HIS A C 1
ATOM 676 O O . HIS A 1 86 ? -15.944 4.480 -9.709 1.00 85.06 86 HIS A O 1
ATOM 682 N N . GLY A 1 87 ? -16.680 3.129 -8.083 1.00 82.12 87 GLY A N 1
ATOM 683 C CA . GLY A 1 87 ? -16.083 1.904 -8.631 1.00 82.12 87 GLY A CA 1
ATOM 684 C C . GLY A 1 87 ? -14.552 1.833 -8.542 1.00 82.12 87 GLY A C 1
ATOM 685 O O . GLY A 1 87 ? -13.915 1.145 -9.341 1.00 82.12 87 GLY A O 1
ATOM 686 N N . VAL A 1 88 ? -13.942 2.543 -7.592 1.00 83.00 88 VAL A N 1
ATOM 687 C CA . VAL A 1 88 ? -12.492 2.571 -7.359 1.00 83.00 88 VAL A CA 1
ATOM 688 C C . VAL A 1 88 ? -12.152 1.873 -6.041 1.00 83.00 88 VAL A C 1
ATOM 690 O O . VAL A 1 88 ? -12.810 2.065 -5.019 1.00 83.00 88 VAL A O 1
ATOM 693 N N . ASP A 1 89 ? -11.075 1.082 -6.023 1.00 83.38 89 ASP A N 1
ATOM 694 C CA . ASP A 1 89 ? -10.555 0.547 -4.763 1.00 83.38 89 ASP A CA 1
ATOM 695 C C . ASP A 1 89 ? -10.064 1.699 -3.868 1.00 83.38 89 ASP A C 1
ATOM 697 O O . ASP A 1 89 ? -9.142 2.445 -4.215 1.00 83.38 89 ASP A O 1
ATOM 701 N N . HIS A 1 90 ? -10.654 1.812 -2.678 1.00 85.81 90 HIS A N 1
ATOM 702 C CA . HIS A 1 90 ? -10.289 2.791 -1.657 1.00 85.81 90 HIS A CA 1
ATOM 703 C C . HIS A 1 90 ? -8.784 2.834 -1.337 1.00 85.81 90 HIS A C 1
ATOM 705 O O . HIS A 1 90 ? -8.269 3.904 -1.006 1.00 85.81 90 HIS A O 1
ATOM 711 N N . LYS A 1 91 ? -8.051 1.710 -1.444 1.00 85.25 91 LYS A N 1
ATOM 712 C CA . LYS A 1 91 ? -6.590 1.689 -1.244 1.00 85.25 91 LYS A CA 1
ATOM 713 C C . LYS A 1 91 ? -5.868 2.460 -2.343 1.00 85.25 91 LYS A C 1
ATOM 715 O O . LYS A 1 91 ? -4.952 3.226 -2.050 1.00 85.25 91 LYS A O 1
ATOM 720 N N . VAL A 1 92 ? -6.307 2.287 -3.588 1.00 82.56 92 VAL A N 1
ATOM 721 C CA . VAL A 1 92 ? -5.766 2.988 -4.757 1.00 82.56 92 VAL A CA 1
ATOM 722 C C . VAL A 1 92 ? -6.090 4.476 -4.669 1.00 82.56 92 VAL A C 1
ATOM 724 O O . VAL A 1 92 ? -5.185 5.298 -4.797 1.00 82.56 92 VAL A O 1
ATOM 727 N N . ALA A 1 93 ? -7.344 4.826 -4.371 1.00 86.00 93 ALA A N 1
ATOM 728 C CA . ALA A 1 93 ? -7.757 6.214 -4.164 1.00 86.00 93 ALA A CA 1
ATOM 729 C C . ALA A 1 93 ? -6.927 6.889 -3.055 1.00 86.00 93 ALA A C 1
ATOM 731 O O . ALA A 1 93 ? -6.381 7.972 -3.245 1.00 86.00 93 ALA A O 1
ATOM 732 N N . ARG A 1 94 ? -6.708 6.205 -1.925 1.00 86.62 94 ARG A N 1
ATOM 733 C CA . ARG A 1 94 ? -5.899 6.735 -0.816 1.00 86.62 94 ARG A CA 1
ATOM 734 C C . ARG A 1 94 ? -4.428 6.903 -1.194 1.00 86.62 94 ARG A C 1
ATOM 736 O O . ARG A 1 94 ? -3.797 7.873 -0.780 1.00 86.62 94 ARG A O 1
ATOM 743 N N . ALA A 1 95 ? -3.869 5.966 -1.959 1.00 82.31 95 ALA A N 1
ATOM 744 C CA . ALA A 1 95 ? -2.493 6.061 -2.437 1.00 82.31 95 ALA A CA 1
ATOM 745 C C . ALA A 1 95 ? -2.292 7.270 -3.365 1.00 82.31 95 ALA A C 1
ATOM 747 O O . ALA A 1 95 ? -1.230 7.884 -3.319 1.00 82.31 95 ALA A O 1
ATOM 748 N N . ARG A 1 96 ? -3.312 7.639 -4.156 1.00 82.75 96 ARG A N 1
ATOM 749 C CA . ARG A 1 96 ? -3.293 8.838 -5.012 1.00 82.75 96 ARG A CA 1
ATOM 750 C C . ARG A 1 96 ? -3.196 10.116 -4.182 1.00 82.75 96 ARG A C 1
ATOM 752 O O . ARG A 1 96 ? -2.266 10.885 -4.395 1.00 82.75 96 ARG A O 1
ATOM 759 N N . VAL A 1 97 ? -4.075 10.278 -3.191 1.00 85.12 97 VAL A N 1
ATOM 760 C CA . VAL A 1 97 ? -4.086 11.454 -2.295 1.00 85.12 97 VAL A CA 1
ATOM 761 C C . VAL A 1 97 ? -2.792 11.553 -1.480 1.00 85.12 97 VAL A C 1
ATOM 763 O O . VAL A 1 97 ? -2.230 12.629 -1.313 1.00 85.12 97 VAL A O 1
ATOM 766 N N . LYS A 1 98 ? -2.262 10.420 -0.995 1.00 82.56 98 LYS A N 1
ATOM 767 C CA . LYS A 1 98 ? -1.033 10.402 -0.184 1.00 82.56 98 LYS A CA 1
ATOM 768 C C . LYS A 1 98 ? 0.241 10.657 -1.004 1.00 82.56 98 LYS A C 1
ATOM 770 O O . LYS A 1 98 ? 1.285 10.925 -0.414 1.00 82.56 98 LYS A O 1
ATOM 775 N N . ASN A 1 99 ? 0.206 10.520 -2.331 1.00 75.62 99 ASN A N 1
ATOM 776 C CA . ASN A 1 99 ? 1.404 10.641 -3.155 1.00 75.62 99 ASN A CA 1
ATOM 777 C C . ASN A 1 99 ? 1.841 12.117 -3.274 1.00 75.62 99 ASN A C 1
ATOM 779 O O . ASN A 1 99 ? 1.173 12.891 -3.966 1.00 75.62 99 ASN A O 1
ATOM 783 N N . PRO A 1 100 ? 2.993 12.509 -2.691 1.00 72.44 100 PRO A N 1
ATOM 784 C CA . PRO A 1 100 ? 3.427 13.906 -2.669 1.00 72.44 100 PRO A CA 1
ATOM 785 C C . PRO A 1 100 ? 3.754 14.457 -4.062 1.00 72.44 100 PRO A C 1
ATOM 787 O O . PRO A 1 100 ? 3.749 15.666 -4.261 1.00 72.44 100 PRO A O 1
ATOM 790 N N . LYS A 1 101 ? 4.021 13.583 -5.043 1.00 65.62 101 LYS A N 1
ATOM 791 C CA . LYS A 1 101 ? 4.368 13.991 -6.411 1.00 65.62 101 LYS A CA 1
ATOM 792 C C . LYS A 1 101 ? 3.169 14.441 -7.235 1.00 65.62 101 LYS A C 1
ATOM 794 O O . LYS A 1 101 ? 3.363 15.096 -8.251 1.00 65.62 101 LYS A O 1
ATOM 799 N N . CYS A 1 102 ? 1.962 14.014 -6.870 1.00 65.00 102 CYS A N 1
ATOM 800 C CA . CYS A 1 102 ? 0.805 14.174 -7.741 1.00 65.00 102 CYS A CA 1
ATOM 801 C C . CYS A 1 102 ? -0.276 15.091 -7.157 1.00 65.00 102 CYS A C 1
ATOM 803 O O . CYS A 1 102 ? -1.098 15.544 -7.940 1.00 65.00 102 CYS A O 1
ATOM 805 N N . GLN A 1 103 ? -0.266 15.362 -5.842 1.00 69.88 103 GLN A N 1
ATOM 806 C CA . GLN A 1 103 ? -1.171 16.309 -5.161 1.00 69.88 103 GLN A CA 1
ATOM 807 C C . GLN A 1 103 ? -2.644 16.173 -5.594 1.00 69.88 103 GLN A C 1
ATOM 809 O O . GLN A 1 103 ? -3.288 17.145 -5.966 1.00 69.88 103 GLN A O 1
ATOM 814 N N . TRP A 1 104 ? -3.162 14.943 -5.591 1.00 79.19 104 TRP A N 1
ATOM 815 C CA . TRP A 1 104 ? -4.534 14.674 -6.025 1.00 79.19 104 TRP A CA 1
ATOM 816 C C . TRP A 1 104 ? -5.537 15.193 -4.998 1.00 79.19 104 TRP A C 1
ATOM 818 O O . TRP A 1 104 ? -5.362 14.943 -3.801 1.00 79.19 104 TRP A O 1
ATOM 828 N N . SER A 1 105 ? -6.612 15.827 -5.472 1.00 86.75 105 SER A N 1
ATOM 829 C CA . SER A 1 105 ? -7.777 16.098 -4.628 1.00 86.75 105 SER A CA 1
ATOM 830 C C . SER A 1 105 ? -8.529 14.801 -4.306 1.00 86.75 105 SER A C 1
ATOM 832 O O . SER A 1 105 ? -8.354 13.769 -4.967 1.00 86.75 105 SER A O 1
ATOM 834 N N . ASP A 1 106 ? -9.368 14.835 -3.270 1.00 86.50 106 ASP A N 1
ATOM 835 C CA . ASP A 1 106 ? -10.189 13.680 -2.901 1.00 86.50 106 ASP A CA 1
ATOM 836 C C . ASP A 1 106 ? -11.166 13.297 -4.019 1.00 86.50 106 ASP A C 1
ATOM 838 O O . ASP A 1 106 ? -11.321 12.111 -4.320 1.00 86.50 106 ASP A O 1
ATOM 842 N N . GLU A 1 107 ? -11.756 14.301 -4.670 1.00 86.62 107 GLU A N 1
ATOM 843 C CA . GLU A 1 107 ? -12.666 14.136 -5.802 1.00 86.62 107 GLU A CA 1
ATOM 844 C C . GLU A 1 107 ? -11.957 13.470 -6.982 1.00 86.62 107 GLU A C 1
ATOM 846 O O . GLU A 1 107 ? -12.385 12.414 -7.448 1.00 86.62 107 GLU A O 1
ATOM 851 N N . GLU A 1 108 ? -10.800 14.000 -7.396 1.00 83.00 108 GLU A N 1
ATOM 852 C CA . GLU A 1 108 ? -10.013 13.435 -8.495 1.00 83.00 108 GLU A CA 1
ATOM 853 C C . GLU A 1 108 ? -9.582 11.993 -8.198 1.00 83.00 108 GLU A C 1
ATOM 855 O O . GLU A 1 108 ? -9.585 11.123 -9.077 1.00 83.00 108 GLU A O 1
ATOM 860 N N . ALA A 1 109 ? -9.207 11.711 -6.947 1.00 85.50 109 ALA A N 1
ATOM 861 C CA . ALA A 1 109 ? -8.749 10.394 -6.524 1.00 85.50 109 ALA A CA 1
ATOM 862 C C . ALA A 1 109 ? -9.837 9.329 -6.595 1.00 85.50 109 ALA A C 1
ATOM 864 O O . ALA A 1 109 ? -9.520 8.174 -6.913 1.00 85.50 109 ALA A O 1
ATOM 865 N N . VAL A 1 110 ? -11.080 9.712 -6.318 1.00 85.56 110 VAL A N 1
ATOM 866 C CA . VAL A 1 110 ? -12.256 8.843 -6.332 1.00 85.56 110 VAL A CA 1
ATOM 867 C C . VAL A 1 110 ? -12.850 8.734 -7.736 1.00 85.56 110 VAL A C 1
ATOM 869 O O . VAL A 1 110 ? -13.197 7.634 -8.160 1.00 85.56 110 VAL A O 1
ATOM 872 N N . GLU A 1 111 ? -12.903 9.830 -8.492 1.00 77.31 111 GLU A N 1
ATOM 873 C CA . GLU A 1 111 ? -13.500 9.854 -9.828 1.00 77.31 111 GLU A CA 1
ATOM 874 C C . GLU A 1 111 ? -12.614 9.184 -10.883 1.00 77.31 111 GLU A C 1
ATOM 876 O O . GLU A 1 111 ? -13.113 8.650 -11.878 1.00 77.31 111 GLU A O 1
ATOM 881 N N . ALA A 1 112 ? -11.291 9.164 -10.691 1.00 63.66 112 ALA A N 1
ATOM 882 C CA . ALA A 1 112 ? -10.397 8.588 -11.682 1.00 63.66 112 ALA A CA 1
ATOM 883 C C . ALA A 1 112 ? -10.613 7.073 -11.852 1.00 63.66 112 ALA A C 1
ATOM 885 O O . ALA A 1 112 ? -9.933 6.240 -11.232 1.00 63.66 112 ALA A O 1
ATOM 886 N N . LYS A 1 113 ? -11.490 6.727 -12.804 1.00 53.34 113 LYS A N 1
ATOM 887 C CA . LYS A 1 113 ? -11.584 5.434 -13.485 1.00 53.34 113 LYS A CA 1
ATOM 888 C C . LYS A 1 113 ? -10.217 5.127 -14.066 1.00 53.34 113 LYS A C 1
ATOM 890 O O . LYS A 1 113 ? -9.880 5.674 -15.108 1.00 53.34 113 LYS A O 1
ATOM 895 N N . PHE A 1 114 ? -9.418 4.347 -13.336 1.00 45.72 114 PHE A N 1
ATOM 896 C CA . PHE A 1 114 ? -8.087 3.824 -13.675 1.00 45.72 114 PHE A CA 1
ATOM 897 C C . PHE A 1 114 ? -7.457 4.405 -14.961 1.00 45.72 114 PHE A C 1
ATOM 899 O O . PHE A 1 114 ? -7.194 3.695 -15.931 1.00 45.72 114 PHE A O 1
ATOM 906 N N . ARG A 1 115 ? -7.203 5.721 -15.006 1.00 43.75 115 ARG A N 1
ATOM 907 C CA . ARG A 1 115 ? -6.452 6.298 -16.116 1.00 43.75 115 ARG A CA 1
ATOM 908 C C . ARG A 1 115 ? -5.004 6.018 -15.786 1.00 43.75 115 ARG A C 1
ATOM 910 O O . ARG A 1 115 ? -4.490 6.483 -14.773 1.00 43.75 115 ARG A O 1
ATOM 917 N N . PHE A 1 116 ? -4.348 5.279 -16.671 1.00 43.06 116 PHE A N 1
ATOM 918 C CA . PHE A 1 116 ? -2.898 5.188 -16.850 1.00 43.06 116 PHE A CA 1
ATOM 919 C C . PHE A 1 116 ? -2.248 6.581 -17.087 1.00 43.06 116 PHE A C 1
ATOM 921 O O . PHE A 1 116 ? -1.394 6.743 -17.961 1.00 43.06 116 PHE A O 1
ATOM 928 N N . LYS A 1 117 ? -2.663 7.619 -16.347 1.00 42.34 117 LYS A N 1
ATOM 929 C CA . LYS A 1 117 ? -2.369 9.035 -16.587 1.00 42.34 117 LYS A CA 1
ATOM 930 C C . LYS A 1 117 ? -0.870 9.326 -16.454 1.00 42.34 117 LYS A C 1
ATOM 932 O O . LYS A 1 117 ? -0.404 10.283 -17.051 1.00 42.34 117 LYS A O 1
ATOM 937 N N . TYR A 1 118 ? -0.105 8.454 -15.785 1.00 44.78 118 TYR A N 1
ATOM 938 C CA . TYR A 1 118 ? 1.334 8.650 -15.566 1.00 44.78 118 TYR A CA 1
ATOM 939 C C . TYR A 1 118 ? 2.266 7.654 -16.264 1.00 44.78 118 TYR A C 1
ATOM 941 O O . TYR A 1 118 ? 3.474 7.778 -16.119 1.00 44.78 118 TYR A O 1
ATOM 949 N N . LEU A 1 119 ? 1.751 6.707 -17.057 1.00 43.28 119 LEU A N 1
ATOM 950 C CA . LEU A 1 119 ? 2.615 5.817 -17.855 1.00 43.28 119 LEU A CA 1
ATOM 951 C C . LEU A 1 119 ? 2.217 5.702 -19.330 1.00 43.28 119 LEU A C 1
ATOM 953 O O . LEU A 1 119 ? 2.979 5.128 -20.100 1.00 43.28 119 LEU A O 1
ATOM 957 N N . ARG A 1 120 ? 1.050 6.217 -19.757 1.00 45.78 120 ARG A N 1
ATOM 958 C CA . ARG A 1 120 ? 0.538 5.901 -21.103 1.00 45.78 120 ARG A CA 1
ATOM 959 C C . ARG A 1 120 ? 0.079 7.074 -21.980 1.00 45.78 120 ARG A C 1
ATOM 961 O O . ARG A 1 120 ? -0.326 6.790 -23.099 1.00 45.78 120 ARG A O 1
ATOM 968 N N . SER A 1 121 ? 0.103 8.359 -21.583 1.00 47.53 121 SER A N 1
ATOM 969 C CA . SER A 1 121 ? -0.638 9.344 -22.413 1.00 47.53 121 SER A CA 1
ATOM 970 C C . SER A 1 121 ? -0.170 10.796 -22.570 1.00 47.53 121 SER A C 1
ATOM 972 O O . SER A 1 121 ? -1.030 11.641 -22.812 1.00 47.53 121 SER A O 1
ATOM 974 N N . ILE A 1 122 ? 1.126 11.118 -22.559 1.00 45.59 122 ILE A N 1
ATOM 975 C CA . ILE A 1 122 ? 1.558 12.427 -23.113 1.00 45.59 122 ILE A CA 1
ATOM 976 C C . ILE A 1 122 ? 2.618 12.260 -24.207 1.00 45.59 122 ILE A C 1
ATOM 978 O O . ILE A 1 122 ? 2.462 12.801 -25.297 1.00 45.59 122 ILE A O 1
ATOM 982 N N . TYR A 1 123 ? 3.625 11.415 -23.994 1.00 46.91 123 TYR A N 1
ATOM 983 C CA . TYR A 1 123 ? 4.762 11.316 -24.920 1.00 46.91 123 TYR A CA 1
ATOM 984 C C . TYR A 1 123 ? 4.614 10.242 -26.012 1.00 46.91 123 TYR A C 1
ATOM 986 O O . TYR A 1 123 ? 5.334 10.257 -27.000 1.00 46.91 123 TYR A O 1
ATOM 994 N N . GLY A 1 124 ? 3.621 9.353 -25.893 1.00 52.50 124 GLY A N 1
ATOM 995 C CA . GLY A 1 124 ? 3.281 8.339 -26.899 1.00 52.50 124 GLY A CA 1
ATOM 996 C C . GLY A 1 124 ? 2.145 8.742 -27.845 1.00 52.50 124 GLY A C 1
ATOM 997 O O . GLY A 1 124 ? 1.400 7.867 -28.266 1.00 52.50 124 GLY A O 1
ATOM 998 N N . LYS A 1 125 ? 1.939 10.036 -28.122 1.00 58.50 125 LYS A N 1
ATOM 999 C CA . LYS A 1 125 ? 0.905 10.520 -29.066 1.00 58.50 125 LYS A CA 1
ATOM 1000 C C . LYS A 1 125 ? 1.441 11.419 -30.179 1.00 58.50 125 LYS A C 1
ATOM 1002 O O . LYS A 1 125 ? 0.681 11.755 -31.078 1.00 58.50 125 LYS A O 1
ATOM 1007 N N . LYS A 1 126 ? 2.705 11.840 -30.099 1.00 72.00 126 LYS A N 1
ATOM 1008 C CA . LYS A 1 126 ? 3.314 12.626 -31.168 1.00 72.00 126 LYS A CA 1
ATOM 1009 C C . LYS A 1 126 ? 3.760 11.679 -32.275 1.00 72.00 126 LYS A C 1
ATOM 1011 O O . LYS A 1 126 ? 4.338 10.640 -31.932 1.00 72.00 126 LYS A O 1
ATOM 1016 N N . PRO A 1 127 ? 3.499 12.017 -33.546 1.00 79.81 127 PRO A N 1
ATOM 1017 C CA . PRO A 1 127 ? 4.106 11.294 -34.639 1.00 79.81 127 PRO A CA 1
ATOM 1018 C C . PRO A 1 127 ? 5.625 11.392 -34.511 1.00 79.81 127 PRO A C 1
ATOM 1020 O O . PRO A 1 127 ? 6.155 12.419 -34.077 1.00 79.81 127 PRO A O 1
ATOM 1023 N N . ILE A 1 128 ? 6.301 10.292 -34.808 1.00 85.38 128 ILE A N 1
ATOM 1024 C CA . ILE A 1 128 ? 7.756 10.218 -34.810 1.00 85.38 128 ILE A CA 1
ATOM 1025 C C . ILE A 1 128 ? 8.209 9.556 -36.097 1.00 85.38 128 ILE A C 1
ATOM 1027 O O . ILE A 1 128 ? 7.543 8.653 -36.601 1.00 85.38 128 ILE A O 1
ATOM 1031 N N . GLU A 1 129 ? 9.364 9.983 -36.574 1.00 86.31 129 GLU A N 1
ATOM 1032 C CA . GLU A 1 129 ? 10.063 9.337 -37.668 1.00 86.31 129 GLU A CA 1
ATOM 1033 C C . GLU A 1 129 ? 11.237 8.553 -37.093 1.00 86.31 129 GLU A C 1
ATOM 1035 O O . GLU A 1 129 ? 12.022 9.091 -36.309 1.00 86.31 129 GLU A O 1
ATOM 1040 N N . TYR A 1 130 ? 11.328 7.274 -37.434 1.00 84.31 130 TYR A N 1
ATOM 1041 C CA . TYR A 1 130 ? 12.434 6.415 -37.031 1.00 84.31 130 TYR A CA 1
ATOM 1042 C C . TYR A 1 130 ? 12.757 5.460 -38.182 1.00 84.31 130 TYR A C 1
ATOM 1044 O O . TYR A 1 130 ? 11.849 4.841 -38.726 1.00 84.31 130 TYR A O 1
ATOM 1052 N N . GLU A 1 131 ? 14.033 5.390 -38.579 1.00 84.06 131 GLU A N 1
ATOM 1053 C CA . GLU A 1 131 ? 14.514 4.580 -39.719 1.00 84.06 131 GLU A CA 1
ATOM 1054 C C . GLU A 1 131 ? 13.780 4.859 -41.052 1.00 84.06 131 GLU A C 1
ATOM 1056 O O . GLU A 1 131 ? 13.617 3.975 -41.885 1.00 84.06 131 GLU A O 1
ATOM 1061 N N . GLY A 1 132 ? 13.342 6.106 -41.271 1.00 84.81 132 GLY A N 1
ATOM 1062 C CA . GLY A 1 132 ? 12.619 6.518 -42.484 1.00 84.81 132 GLY A CA 1
ATOM 1063 C C . GLY A 1 132 ? 11.132 6.144 -42.496 1.00 84.81 132 GLY A C 1
ATOM 1064 O O . GLY A 1 132 ? 10.425 6.478 -43.446 1.00 84.81 132 GLY A O 1
ATOM 1065 N N . GLU A 1 133 ? 10.627 5.500 -41.438 1.00 87.75 133 GLU A N 1
ATOM 1066 C CA . GLU A 1 133 ? 9.207 5.201 -41.271 1.00 87.75 133 GLU A CA 1
ATOM 1067 C C . GLU A 1 133 ? 8.521 6.201 -40.331 1.00 87.75 133 GLU A C 1
ATOM 1069 O O . GLU A 1 133 ? 9.017 6.548 -39.254 1.00 87.75 133 GLU A O 1
ATOM 1074 N N . GLN A 1 134 ? 7.332 6.649 -40.736 1.00 89.38 134 GLN A N 1
ATOM 1075 C CA . GLN A 1 134 ? 6.488 7.563 -39.969 1.00 89.38 134 GLN A CA 1
ATOM 1076 C C . GLN A 1 134 ? 5.511 6.772 -39.097 1.00 89.38 134 GLN A C 1
ATOM 1078 O O . GLN A 1 134 ? 4.600 6.097 -39.581 1.00 89.38 134 GLN A O 1
ATOM 1083 N N . TYR A 1 135 ? 5.646 6.907 -3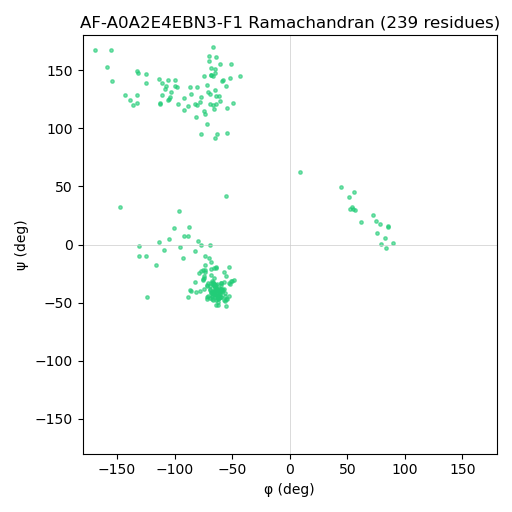7.783 1.00 87.50 135 TYR A N 1
ATOM 1084 C CA . TYR A 1 135 ? 4.766 6.264 -36.820 1.00 87.50 135 TYR A CA 1
ATOM 1085 C C . TYR A 1 135 ? 3.843 7.277 -36.168 1.00 87.50 135 TYR A C 1
ATOM 1087 O O . TYR A 1 135 ? 4.283 8.304 -35.666 1.00 87.50 135 TYR A O 1
ATOM 1095 N N . ALA A 1 136 ? 2.563 6.919 -36.031 1.00 83.38 136 ALA A N 1
ATOM 1096 C CA . ALA A 1 136 ? 1.590 7.728 -35.290 1.00 83.38 136 ALA A CA 1
ATOM 1097 C C . ALA A 1 136 ? 2.013 7.998 -33.832 1.00 83.38 136 ALA A C 1
ATOM 1099 O O . ALA A 1 136 ? 1.525 8.940 -33.210 1.00 83.38 136 ALA A O 1
ATOM 1100 N N . ASN A 1 137 ? 2.865 7.134 -33.262 1.00 84.56 137 ASN A N 1
ATOM 1101 C CA . ASN A 1 137 ? 3.506 7.346 -31.972 1.00 84.56 137 ASN A CA 1
ATOM 1102 C C . ASN A 1 137 ? 4.632 6.350 -31.656 1.00 84.56 137 ASN A C 1
ATOM 1104 O O . ASN A 1 137 ? 4.704 5.260 -32.223 1.00 84.56 137 ASN A O 1
ATOM 1108 N N . LEU A 1 138 ? 5.407 6.683 -30.616 1.00 83.12 138 LEU A N 1
ATOM 1109 C CA . LEU A 1 138 ? 6.449 5.849 -30.005 1.00 83.12 138 LEU A CA 1
ATOM 1110 C C . LEU A 1 138 ? 5.983 4.426 -29.638 1.00 83.12 138 LEU A C 1
ATOM 1112 O O . LEU A 1 138 ? 6.769 3.489 -29.690 1.00 83.12 138 LEU A O 1
ATOM 1116 N N . THR A 1 139 ? 4.706 4.227 -29.285 1.00 82.62 139 THR A N 1
ATOM 1117 C CA . THR A 1 139 ? 4.182 2.884 -28.964 1.00 82.62 139 THR A CA 1
ATOM 1118 C C . THR A 1 139 ? 3.982 2.027 -30.213 1.00 82.62 139 THR A C 1
ATOM 1120 O O . THR A 1 139 ? 4.235 0.825 -30.162 1.00 82.62 139 THR A O 1
ATOM 1123 N N . ARG A 1 140 ? 3.525 2.616 -31.327 1.00 85.94 140 ARG A N 1
ATOM 1124 C CA . ARG A 1 140 ? 3.414 1.916 -32.613 1.00 85.94 140 ARG A CA 1
ATOM 1125 C C . ARG A 1 140 ? 4.789 1.567 -33.163 1.00 85.94 140 ARG A C 1
ATOM 1127 O O . ARG A 1 140 ? 4.982 0.411 -33.514 1.00 85.94 140 ARG A O 1
ATOM 1134 N N . ALA A 1 141 ? 5.727 2.508 -33.108 1.00 87.88 141 ALA A N 1
ATOM 1135 C CA . ALA A 1 141 ? 7.123 2.250 -33.442 1.00 87.88 141 ALA A CA 1
ATOM 1136 C C . ALA A 1 141 ? 7.697 1.107 -32.587 1.00 87.88 141 ALA A C 1
ATOM 1138 O O . ALA A 1 141 ? 8.207 0.128 -33.114 1.00 87.88 141 ALA A O 1
ATOM 1139 N N . ALA A 1 142 ? 7.508 1.141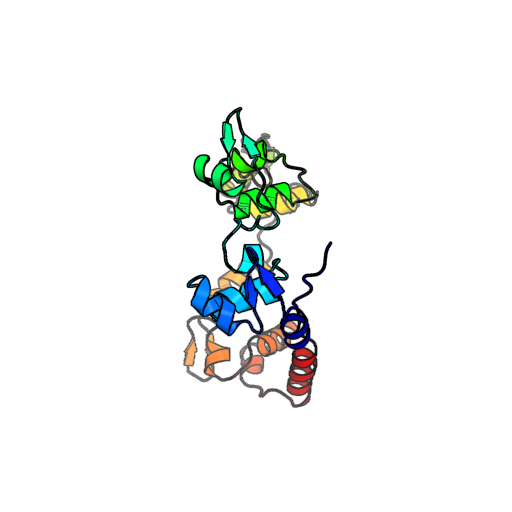 -31.259 1.00 86.75 142 ALA A N 1
ATOM 1140 C CA . ALA A 1 142 ? 8.006 0.084 -30.372 1.00 86.75 142 ALA A CA 1
ATOM 1141 C C . ALA A 1 142 ? 7.486 -1.306 -30.763 1.00 86.75 142 ALA A C 1
ATOM 1143 O O . ALA A 1 142 ? 8.244 -2.270 -30.768 1.00 86.75 142 ALA A O 1
ATOM 1144 N N . LYS A 1 143 ? 6.200 -1.408 -31.118 1.00 84.06 143 LYS A N 1
ATOM 1145 C CA . LYS A 1 143 ? 5.600 -2.672 -31.557 1.00 84.06 143 LYS A CA 1
ATOM 1146 C C . LYS A 1 143 ? 6.127 -3.136 -32.914 1.00 84.06 143 LYS A C 1
ATOM 1148 O O . LYS A 1 143 ? 6.373 -4.328 -33.048 1.00 84.06 143 LYS A O 1
ATOM 1153 N N . ALA A 1 144 ? 6.304 -2.229 -33.875 1.00 87.00 144 ALA A N 1
ATOM 1154 C CA . ALA A 1 144 ? 6.862 -2.554 -35.188 1.00 87.00 144 ALA A CA 1
ATOM 1155 C C . ALA A 1 144 ? 8.282 -3.131 -35.066 1.00 87.00 144 ALA A C 1
ATOM 1157 O O . ALA A 1 144 ? 8.590 -4.152 -35.671 1.00 87.00 144 ALA A O 1
ATOM 1158 N N . HIS A 1 145 ? 9.090 -2.575 -34.160 1.00 85.31 145 HIS A N 1
ATOM 1159 C CA . HIS A 1 145 ? 10.443 -3.059 -33.866 1.00 85.31 145 HIS A CA 1
ATOM 1160 C C . HIS A 1 145 ? 10.500 -4.171 -32.794 1.00 85.31 145 HIS A C 1
ATOM 1162 O O . HIS A 1 145 ? 11.570 -4.468 -32.266 1.00 85.31 145 HIS A O 1
ATOM 1168 N N . ASN A 1 146 ? 9.371 -4.809 -32.448 1.00 82.56 146 ASN A N 1
ATOM 1169 C CA . ASN A 1 146 ? 9.285 -5.902 -31.462 1.00 82.56 146 ASN A CA 1
ATOM 1170 C C . ASN A 1 146 ? 9.868 -5.581 -30.069 1.00 82.56 146 ASN A C 1
ATOM 1172 O O . ASN A 1 146 ? 10.330 -6.464 -29.339 1.00 82.56 146 ASN A O 1
ATOM 1176 N N . LEU A 1 147 ? 9.812 -4.315 -29.660 1.00 83.38 147 LEU A N 1
ATOM 1177 C CA . LEU A 1 147 ? 10.250 -3.861 -28.347 1.00 83.38 147 LEU A CA 1
ATOM 1178 C C . LEU A 1 147 ? 9.060 -3.677 -27.394 1.00 83.38 147 LEU A C 1
ATOM 1180 O O . LEU A 1 147 ? 8.009 -3.154 -27.778 1.00 83.38 147 LEU A O 1
ATOM 1184 N N . PRO A 1 148 ? 9.208 -4.038 -26.105 1.00 78.25 148 PRO A N 1
ATOM 1185 C CA . PRO A 1 148 ? 8.190 -3.747 -25.106 1.00 78.25 148 PRO A CA 1
ATOM 1186 C C . PRO A 1 148 ? 7.957 -2.227 -24.989 1.00 78.25 148 PRO A C 1
ATOM 1188 O O . PRO A 1 148 ? 8.896 -1.500 -24.654 1.00 78.25 148 PRO A O 1
ATOM 1191 N N . PRO A 1 149 ? 6.721 -1.715 -25.169 1.00 79.06 149 PRO A N 1
ATOM 1192 C CA . PRO A 1 149 ? 6.464 -0.271 -25.165 1.00 79.06 149 PRO A CA 1
ATOM 1193 C C . PRO A 1 149 ? 6.903 0.446 -23.884 1.00 79.06 149 PRO A C 1
ATOM 1195 O O . PRO A 1 149 ? 7.323 1.598 -23.929 1.00 79.06 149 PRO A O 1
ATOM 1198 N N . TYR A 1 150 ? 6.839 -0.236 -22.737 1.00 73.56 150 TYR A N 1
ATOM 1199 C CA . TYR A 1 150 ? 7.269 0.334 -21.460 1.00 73.56 150 TYR A CA 1
ATOM 1200 C C . TYR A 1 150 ? 8.786 0.594 -21.415 1.00 73.56 150 TYR A C 1
ATOM 1202 O O . TYR A 1 150 ? 9.215 1.551 -20.778 1.00 73.56 150 TYR A O 1
ATOM 1210 N N . LEU A 1 151 ? 9.593 -0.237 -22.085 1.00 76.25 151 LEU A N 1
ATOM 1211 C CA . LEU A 1 151 ? 11.049 -0.103 -22.120 1.00 76.25 151 LEU A CA 1
ATOM 1212 C C . LEU A 1 151 ? 11.454 1.096 -22.974 1.00 76.25 151 LEU A C 1
ATOM 1214 O O . LEU A 1 151 ? 12.267 1.913 -22.550 1.00 76.25 151 LEU A O 1
ATOM 1218 N N . VAL A 1 152 ? 10.844 1.205 -24.153 1.00 81.44 152 VAL A N 1
ATOM 1219 C CA . VAL A 1 152 ? 11.039 2.322 -25.083 1.00 81.44 152 VAL A CA 1
ATOM 1220 C C . VAL A 1 152 ? 10.640 3.639 -24.406 1.00 81.44 152 VAL A C 1
ATOM 1222 O O . VAL A 1 152 ? 11.409 4.595 -24.411 1.00 81.44 152 VAL A O 1
ATOM 1225 N N . LEU A 1 153 ? 9.499 3.667 -23.708 1.00 76.75 153 LEU A N 1
ATOM 1226 C CA . LEU A 1 153 ? 9.075 4.826 -22.914 1.00 76.75 153 LEU A CA 1
ATOM 1227 C C . LEU A 1 153 ? 10.054 5.154 -21.779 1.00 76.75 153 LEU A C 1
ATOM 1229 O O . LEU A 1 153 ? 10.398 6.317 -21.595 1.00 76.75 153 LEU A O 1
ATOM 1233 N N . ALA A 1 154 ? 10.525 4.156 -21.028 1.00 71.31 154 ALA A N 1
ATOM 1234 C CA . ALA A 1 154 ? 11.476 4.374 -19.939 1.00 71.31 154 ALA A CA 1
ATOM 1235 C C . ALA A 1 154 ? 12.798 4.978 -20.441 1.00 71.31 154 ALA A C 1
ATOM 1237 O O . ALA A 1 154 ? 13.303 5.922 -19.840 1.00 71.31 154 ALA A O 1
ATOM 1238 N N . ARG A 1 155 ? 13.329 4.480 -21.564 1.00 79.31 155 ARG A N 1
ATOM 1239 C CA . ARG A 1 155 ? 14.542 5.012 -22.209 1.00 79.31 155 ARG A CA 1
ATOM 1240 C C . ARG A 1 155 ? 14.331 6.430 -22.740 1.00 79.31 155 ARG A C 1
ATOM 1242 O O . ARG A 1 155 ? 15.192 7.282 -22.556 1.00 79.31 155 ARG A O 1
ATOM 1249 N N . TYR A 1 156 ? 13.168 6.697 -23.328 1.00 79.19 156 TYR A N 1
ATOM 1250 C CA . TYR A 1 156 ? 12.802 8.029 -23.807 1.00 79.19 156 TYR A CA 1
ATOM 1251 C C . TYR A 1 156 ? 12.716 9.041 -22.653 1.00 79.19 156 TYR A C 1
ATOM 1253 O O . TYR A 1 156 ? 13.246 10.143 -22.742 1.00 79.19 156 TYR A O 1
ATOM 1261 N N . HIS A 1 157 ? 12.136 8.643 -21.515 1.00 68.81 157 HIS A N 1
ATOM 1262 C CA . HIS A 1 157 ? 12.086 9.470 -20.304 1.00 68.81 157 HIS A CA 1
ATOM 1263 C C . HIS A 1 157 ? 13.448 9.691 -19.634 1.00 68.81 157 HIS A C 1
ATOM 1265 O O . HIS A 1 157 ? 13.604 10.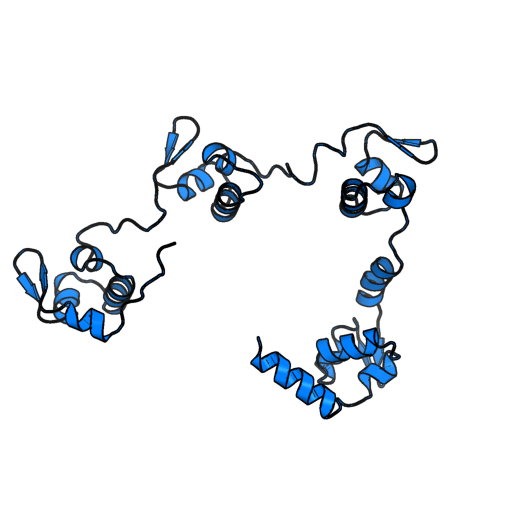657 -18.894 1.00 68.81 157 HIS A O 1
ATOM 1271 N N . GLN A 1 158 ? 14.431 8.830 -19.898 1.00 69.94 158 GLN A N 1
ATOM 1272 C CA . GLN A 1 158 ? 15.823 9.032 -19.483 1.00 69.94 158 GLN A CA 1
ATOM 1273 C C . GLN A 1 158 ? 16.563 10.048 -20.372 1.00 69.94 158 GLN A C 1
ATOM 1275 O O . GLN A 1 158 ? 17.740 10.294 -20.137 1.00 69.94 158 GLN A O 1
ATOM 1280 N N . GLY A 1 159 ? 15.902 10.621 -21.388 1.00 70.62 159 GLY A N 1
ATOM 1281 C CA . GLY A 1 159 ? 16.505 11.597 -22.299 1.00 70.62 159 GLY A CA 1
ATOM 1282 C C . GLY A 1 159 ? 17.466 10.978 -23.314 1.00 70.62 159 GLY A C 1
ATOM 1283 O O . GLY A 1 159 ? 18.314 11.679 -23.857 1.00 70.62 159 GLY A O 1
ATOM 1284 N N . LYS A 1 160 ? 17.365 9.666 -23.558 1.00 75.12 160 LYS A N 1
ATOM 1285 C CA . LYS A 1 160 ? 18.195 8.982 -24.554 1.00 75.12 160 LYS A CA 1
ATOM 1286 C C . LYS A 1 160 ? 17.829 9.420 -25.972 1.00 75.12 160 LYS A C 1
ATOM 1288 O O . LYS A 1 160 ? 16.680 9.774 -26.244 1.00 75.12 160 LYS A O 1
ATOM 1293 N N . ASN A 1 161 ? 18.807 9.363 -26.875 1.00 85.19 161 ASN A N 1
ATOM 1294 C CA . ASN A 1 161 ? 18.580 9.608 -28.297 1.00 85.19 161 ASN A CA 1
ATOM 1295 C C . ASN A 1 161 ? 17.645 8.527 -28.890 1.00 85.19 161 ASN A C 1
ATOM 1297 O O . ASN A 1 161 ? 17.433 7.463 -28.301 1.00 85.19 161 ASN A O 1
ATOM 1301 N N . LEU A 1 162 ? 17.045 8.806 -30.049 1.00 81.31 162 LEU A N 1
ATOM 1302 C CA . LEU A 1 162 ? 16.020 7.931 -30.626 1.00 81.31 162 LEU A CA 1
ATOM 1303 C C . LEU A 1 162 ? 16.578 6.537 -30.968 1.00 81.31 162 LEU A C 1
ATOM 1305 O O . LEU A 1 162 ? 15.933 5.530 -30.691 1.00 81.31 162 LEU A O 1
ATOM 1309 N N . THR A 1 163 ? 17.810 6.473 -31.465 1.00 83.69 163 THR A N 1
ATOM 1310 C CA . THR A 1 163 ? 18.538 5.227 -31.747 1.00 83.69 163 THR A CA 1
ATOM 1311 C C . THR A 1 163 ? 18.740 4.365 -30.497 1.00 83.69 163 THR A C 1
ATOM 1313 O O . THR A 1 163 ? 18.478 3.167 -30.518 1.00 83.69 163 THR A O 1
ATOM 1316 N N . ASP A 1 164 ? 19.101 4.959 -29.361 1.00 79.81 164 ASP A N 1
ATOM 1317 C CA . ASP A 1 164 ? 19.302 4.248 -28.094 1.00 79.81 164 ASP A CA 1
ATOM 1318 C C . ASP A 1 164 ? 17.972 3.854 -27.448 1.00 79.81 164 ASP A C 1
ATOM 1320 O O . ASP A 1 164 ? 17.880 2.846 -26.740 1.00 79.81 164 ASP A O 1
ATOM 1324 N N . VAL A 1 165 ? 16.918 4.637 -27.678 1.00 83.50 165 VAL A N 1
ATOM 1325 C CA . VAL A 1 165 ? 15.552 4.317 -27.248 1.00 83.50 165 VAL A CA 1
ATOM 1326 C C . VAL A 1 165 ? 15.076 3.018 -27.905 1.00 83.50 165 VAL A C 1
ATOM 1328 O O . VAL A 1 165 ? 14.587 2.124 -27.199 1.00 83.50 165 VAL A O 1
ATOM 1331 N N . PHE A 1 166 ? 15.303 2.892 -29.215 1.00 85.94 166 PHE A N 1
ATOM 1332 C CA . PHE A 1 166 ? 14.997 1.710 -30.025 1.00 85.94 166 PHE A CA 1
ATOM 1333 C C . PHE A 1 166 ? 16.121 0.671 -30.078 1.00 85.94 166 PHE A C 1
ATOM 1335 O O . PHE A 1 166 ? 15.988 -0.337 -30.770 1.00 85.94 166 PHE A O 1
ATOM 1342 N N . SER A 1 167 ? 17.187 0.853 -29.293 1.00 82.19 167 SER A N 1
ATOM 1343 C CA . SER A 1 167 ? 18.241 -0.153 -29.183 1.00 82.19 167 SER A CA 1
ATOM 1344 C C . SER A 1 167 ? 17.649 -1.531 -28.853 1.00 82.19 167 SER A C 1
ATOM 1346 O O . SER A 1 167 ? 16.680 -1.625 -28.078 1.00 82.19 167 SER A O 1
ATOM 1348 N N . PRO A 1 168 ? 18.210 -2.622 -29.400 1.00 74.62 168 PRO A N 1
ATOM 1349 C CA . PRO A 1 168 ? 17.764 -3.965 -29.073 1.00 74.62 168 PRO A CA 1
ATOM 1350 C C . PRO A 1 168 ? 17.708 -4.187 -27.558 1.00 74.62 168 PRO A C 1
ATOM 1352 O O . PRO A 1 168 ? 18.386 -3.529 -26.766 1.00 74.62 168 PRO A O 1
ATOM 1355 N N . LEU A 1 169 ? 16.875 -5.130 -27.128 1.00 66.19 169 LEU A N 1
ATOM 1356 C CA . LEU A 1 169 ? 16.915 -5.602 -25.747 1.00 66.19 169 LEU A CA 1
ATOM 1357 C C . LEU A 1 169 ? 18.347 -6.049 -25.425 1.00 66.19 169 LEU A C 1
ATOM 1359 O O . LEU A 1 169 ? 18.828 -6.986 -26.069 1.00 66.19 169 LEU A O 1
ATOM 1363 N N . ASP A 1 170 ? 18.998 -5.389 -24.453 1.00 60.03 170 ASP A N 1
ATOM 1364 C CA . ASP A 1 170 ? 20.319 -5.776 -23.947 1.00 60.03 170 ASP A CA 1
ATOM 1365 C C . ASP A 1 170 ? 20.363 -7.297 -23.761 1.00 60.03 170 ASP A C 1
ATOM 1367 O O . ASP A 1 170 ? 19.376 -7.905 -23.321 1.00 60.03 170 ASP A O 1
ATOM 1371 N N . ALA A 1 171 ? 21.524 -7.910 -24.006 1.00 52.41 171 ALA A N 1
ATOM 1372 C CA . ALA A 1 171 ? 21.743 -9.334 -23.755 1.00 52.41 171 ALA A CA 1
ATOM 1373 C C . ALA A 1 171 ? 21.267 -9.757 -22.352 1.00 52.41 171 ALA A C 1
ATOM 1375 O O . ALA A 1 171 ? 20.743 -10.851 -22.208 1.00 52.41 171 ALA A O 1
ATOM 1376 N N . ARG A 1 172 ? 21.315 -8.853 -21.358 1.00 50.03 172 ARG A N 1
ATOM 1377 C CA . ARG A 1 172 ? 20.782 -9.031 -19.992 1.00 50.03 172 ARG A CA 1
ATOM 1378 C C . ARG A 1 172 ? 19.272 -9.304 -19.909 1.00 50.03 172 ARG A C 1
ATOM 1380 O O . ARG A 1 172 ? 18.820 -9.992 -18.997 1.00 50.03 172 ARG A O 1
ATOM 1387 N N . TYR A 1 173 ? 18.467 -8.741 -20.810 1.00 50.09 173 TYR A N 1
ATOM 1388 C CA . TYR A 1 173 ? 17.012 -8.935 -20.813 1.00 50.09 173 TYR A CA 1
ATOM 1389 C C . TYR A 1 173 ? 16.614 -10.189 -21.599 1.00 50.09 173 TYR A C 1
ATOM 1391 O O . TYR A 1 173 ? 15.747 -10.944 -21.153 1.00 50.09 173 TYR A O 1
ATOM 1399 N N . LYS A 1 174 ? 17.285 -10.448 -22.734 1.00 49.88 174 LYS A N 1
ATOM 1400 C CA . LYS A 1 174 ? 17.153 -11.718 -23.465 1.00 49.88 174 LYS A CA 1
ATOM 1401 C C . LYS A 1 174 ? 17.620 -12.885 -22.594 1.00 49.88 174 LYS A C 1
ATOM 1403 O O . LYS A 1 174 ? 16.882 -13.855 -22.459 1.00 49.88 174 LYS A O 1
ATOM 1408 N N . SER A 1 175 ? 18.761 -12.744 -21.918 1.00 52.78 175 SER A N 1
ATOM 1409 C CA . SER A 1 175 ? 19.297 -13.764 -21.020 1.00 52.78 175 SER A CA 1
ATOM 1410 C C . SER A 1 175 ? 18.346 -14.039 -19.872 1.00 52.78 175 SER A C 1
ATOM 1412 O O . SER A 1 175 ? 18.053 -15.193 -19.643 1.00 52.78 175 SER A O 1
ATOM 1414 N N . ARG A 1 176 ? 17.750 -13.037 -19.212 1.00 48.12 176 ARG A N 1
ATOM 1415 C CA . ARG A 1 176 ? 16.844 -13.306 -18.082 1.00 48.12 176 ARG A CA 1
ATOM 1416 C C . ARG A 1 176 ? 15.622 -14.145 -18.469 1.00 48.12 176 ARG A C 1
ATOM 1418 O O . ARG A 1 176 ? 15.246 -15.023 -17.702 1.00 48.12 176 ARG A O 1
ATOM 1425 N N . LYS A 1 177 ? 14.997 -13.890 -19.627 1.00 50.53 177 LYS A N 1
ATOM 1426 C CA . LYS A 1 177 ? 13.813 -14.644 -20.084 1.00 50.53 177 LYS A CA 1
ATOM 1427 C C . LYS A 1 177 ? 14.183 -16.014 -20.664 1.00 50.53 177 LYS A C 1
ATOM 1429 O O . LYS A 1 177 ? 13.491 -16.979 -20.374 1.00 50.53 177 LYS A O 1
ATOM 1434 N N . VAL A 1 178 ? 15.271 -16.092 -21.429 1.00 53.62 178 VAL A N 1
ATOM 1435 C CA . VAL A 1 178 ? 15.785 -17.351 -21.996 1.00 53.62 178 VAL A CA 1
ATOM 1436 C C . VAL A 1 178 ? 16.324 -18.266 -20.893 1.00 53.62 178 VAL A C 1
ATOM 1438 O O . VAL A 1 178 ? 16.006 -19.443 -20.874 1.00 53.62 178 VAL A O 1
ATOM 1441 N N . TRP A 1 179 ? 17.036 -17.716 -19.910 1.00 50.78 179 TRP A N 1
ATOM 1442 C CA . TRP A 1 179 ? 17.516 -18.419 -18.715 1.00 50.78 179 TRP A CA 1
ATOM 1443 C C . TRP A 1 179 ? 16.362 -18.870 -17.813 1.00 50.78 179 TRP A C 1
ATOM 1445 O O . TRP A 1 179 ? 16.386 -19.963 -17.272 1.00 50.78 179 TRP A O 1
ATOM 1455 N N . LEU A 1 180 ? 15.283 -18.087 -17.708 1.00 51.47 180 LEU A N 1
ATOM 1456 C CA . LEU A 1 180 ? 14.053 -18.531 -17.037 1.00 51.47 180 LEU A CA 1
ATOM 1457 C C . LEU A 1 180 ? 13.359 -19.711 -17.743 1.00 51.47 180 LEU A C 1
ATOM 1459 O O . LEU A 1 180 ? 12.527 -20.365 -17.121 1.00 51.47 180 LEU A O 1
ATOM 1463 N N . GLN A 1 181 ? 13.644 -19.947 -19.025 1.00 52.84 181 GLN A N 1
ATOM 1464 C CA . GLN A 1 181 ? 13.029 -20.993 -19.850 1.00 52.84 181 GLN A CA 1
ATOM 1465 C C . GLN A 1 181 ? 13.990 -22.146 -20.172 1.00 52.84 181 GLN A C 1
ATOM 1467 O O . GLN A 1 181 ? 13.573 -23.110 -20.809 1.00 52.84 181 GLN A O 1
ATOM 1472 N N . SER A 1 182 ? 15.262 -22.060 -19.773 1.00 55.16 182 SER A N 1
ATOM 1473 C CA . SER A 1 182 ? 16.245 -23.097 -20.075 1.00 55.16 182 SER A CA 1
ATOM 1474 C C . SER A 1 182 ? 16.056 -24.291 -19.148 1.00 55.16 182 SER A C 1
ATOM 1476 O O . SER A 1 182 ? 16.090 -24.134 -17.926 1.00 55.16 182 SER A O 1
ATOM 1478 N N . VAL A 1 183 ? 15.918 -25.480 -19.733 1.00 53.41 183 VAL A N 1
ATOM 1479 C CA . VAL A 1 183 ? 16.056 -26.739 -19.002 1.00 53.41 183 VAL A CA 1
ATOM 1480 C C . VAL A 1 183 ? 17.522 -26.889 -18.609 1.00 53.41 183 VAL A C 1
ATOM 1482 O O . VAL A 1 183 ? 18.406 -26.708 -19.446 1.00 53.41 183 VAL A O 1
ATOM 1485 N N . VAL A 1 184 ? 17.786 -27.172 -17.336 1.00 61.06 184 VAL A N 1
ATOM 1486 C CA . VAL A 1 184 ? 19.151 -27.362 -16.827 1.00 61.06 184 VAL A CA 1
ATOM 1487 C C . VAL A 1 184 ? 19.308 -28.819 -16.416 1.00 61.06 184 VAL A C 1
ATOM 1489 O O . VAL A 1 184 ? 18.546 -29.296 -15.575 1.00 61.06 184 VAL A O 1
ATOM 1492 N N . SER A 1 185 ? 20.276 -29.517 -17.011 1.00 54.50 185 SER A N 1
ATOM 1493 C CA . SER A 1 185 ? 20.690 -30.850 -16.568 1.00 54.50 185 SER A CA 1
ATOM 1494 C C . SER A 1 185 ? 21.777 -30.697 -15.507 1.00 54.50 185 SER A C 1
ATOM 1496 O O . SER A 1 185 ? 22.807 -30.082 -15.768 1.00 54.50 185 SER A O 1
ATOM 1498 N N . LEU A 1 186 ? 21.526 -31.191 -14.294 1.00 55.56 186 LEU A N 1
ATOM 1499 C CA . LEU A 1 186 ? 22.456 -31.130 -13.162 1.00 55.56 186 LEU A CA 1
ATOM 1500 C C . LEU A 1 186 ? 22.535 -32.511 -12.518 1.00 55.56 186 LEU A C 1
ATOM 1502 O O . LEU A 1 186 ? 21.512 -33.056 -12.102 1.00 55.56 186 LEU A O 1
ATOM 1506 N N . GLY A 1 187 ? 23.738 -33.088 -12.447 1.00 52.25 187 GLY A N 1
ATOM 1507 C CA . GLY A 1 187 ? 23.959 -34.396 -11.815 1.00 52.25 187 GLY A CA 1
ATOM 1508 C C . GLY A 1 187 ? 23.105 -35.529 -12.402 1.00 52.25 187 GLY A C 1
ATOM 1509 O O . GLY A 1 187 ? 22.707 -36.434 -11.674 1.00 52.25 187 GLY A O 1
ATOM 1510 N N . GLY A 1 188 ? 22.756 -35.449 -13.692 1.00 60.69 188 GLY A N 1
ATOM 1511 C CA . GLY A 1 188 ? 21.889 -36.418 -14.373 1.00 60.69 188 GLY A CA 1
ATOM 1512 C C . GLY A 1 188 ? 20.381 -36.208 -14.178 1.00 60.69 188 GLY A C 1
ATOM 1513 O O . GLY A 1 188 ? 19.600 -37.035 -14.643 1.00 60.69 188 GLY A O 1
ATOM 1514 N N . LYS A 1 189 ? 19.948 -35.121 -13.520 1.00 62.59 189 LYS A N 1
ATOM 1515 C CA . LYS A 1 189 ? 18.533 -34.732 -13.402 1.00 62.59 189 LYS A CA 1
ATOM 1516 C C . LYS A 1 189 ? 18.235 -33.504 -14.254 1.00 62.59 189 LYS A C 1
ATOM 1518 O O . LYS A 1 189 ? 18.948 -32.505 -14.180 1.00 62.59 189 LYS A O 1
ATOM 1523 N N . GLU A 1 190 ? 17.141 -33.552 -15.004 1.00 69.56 190 GLU A N 1
ATOM 1524 C CA . GLU A 1 190 ? 16.660 -32.424 -15.801 1.00 69.56 190 GLU A CA 1
ATOM 1525 C C . GLU A 1 190 ? 15.661 -31.578 -15.008 1.00 69.56 190 GLU A C 1
ATOM 1527 O O . GLU A 1 190 ? 14.654 -32.072 -14.495 1.00 69.56 190 GLU A O 1
ATOM 1532 N N . TYR A 1 191 ? 15.925 -30.276 -14.921 1.00 67.12 191 TYR A N 1
ATOM 1533 C CA . TYR A 1 191 ? 15.053 -29.315 -14.261 1.00 67.12 191 TYR A CA 1
ATOM 1534 C C . TYR A 1 191 ? 14.420 -28.381 -15.286 1.00 67.12 191 TYR A C 1
ATOM 1536 O O . TYR A 1 191 ? 15.121 -27.728 -16.050 1.00 67.12 191 TYR A O 1
ATOM 1544 N N . GLU A 1 192 ? 13.094 -28.243 -15.231 1.00 65.56 192 GLU A N 1
ATOM 1545 C CA . GLU A 1 192 ? 12.299 -27.372 -16.115 1.00 65.56 192 GLU A CA 1
ATOM 1546 C C . GLU A 1 192 ? 12.756 -25.898 -16.104 1.00 65.56 192 GLU A C 1
ATOM 1548 O O . GLU A 1 192 ? 12.551 -25.171 -17.071 1.00 65.56 192 GLU A O 1
ATOM 1553 N N . ASN A 1 193 ? 13.351 -25.437 -14.997 1.00 65.69 193 ASN A N 1
ATOM 1554 C CA . ASN A 1 193 ? 13.846 -24.072 -14.839 1.00 65.69 193 ASN A CA 1
ATOM 1555 C C . ASN A 1 193 ? 14.981 -24.028 -13.791 1.00 65.69 193 ASN A C 1
ATOM 1557 O O . ASN A 1 193 ? 14.835 -24.659 -12.732 1.00 65.69 193 ASN A O 1
ATOM 1561 N N . PRO A 1 194 ? 16.053 -23.232 -14.000 1.00 62.84 194 PRO A N 1
ATOM 1562 C CA . PRO A 1 194 ? 17.134 -23.031 -13.031 1.00 62.84 194 PRO A CA 1
ATOM 1563 C C . PRO A 1 194 ? 16.683 -22.602 -11.625 1.00 62.84 194 PRO A C 1
ATOM 1565 O O . PRO A 1 194 ? 17.424 -22.806 -10.673 1.00 62.84 194 PRO A O 1
ATOM 1568 N N . PHE A 1 195 ? 15.473 -22.067 -11.425 1.00 63.41 195 PHE A N 1
ATOM 1569 C CA . PHE A 1 195 ? 14.963 -21.740 -10.084 1.00 63.41 195 PHE A CA 1
ATOM 1570 C C . PHE A 1 195 ? 14.516 -22.955 -9.252 1.00 63.41 195 PHE A C 1
ATOM 1572 O O . PHE A 1 195 ? 14.449 -22.857 -8.023 1.00 63.41 195 PHE A O 1
ATOM 1579 N N . LYS A 1 196 ? 14.198 -24.092 -9.890 1.00 66.12 196 LYS A N 1
ATOM 1580 C CA . LYS A 1 196 ? 13.792 -25.327 -9.191 1.00 66.12 196 LYS A CA 1
ATOM 1581 C C . LYS A 1 196 ? 14.996 -26.131 -8.698 1.00 66.12 196 LYS A C 1
ATOM 1583 O O . LYS A 1 196 ? 14.914 -26.729 -7.628 1.00 66.12 196 LYS A O 1
ATOM 1588 N N . ALA A 1 197 ? 16.106 -26.081 -9.431 1.00 64.50 197 ALA A N 1
ATOM 1589 C CA . ALA A 1 197 ? 17.307 -26.853 -9.130 1.00 64.50 197 ALA A CA 1
ATOM 1590 C C . ALA A 1 197 ? 17.925 -26.561 -7.740 1.00 64.50 197 ALA A C 1
ATOM 1592 O O . ALA A 1 197 ? 18.189 -27.513 -7.012 1.00 64.50 197 ALA A O 1
ATOM 1593 N N . PRO A 1 198 ? 18.082 -25.298 -7.280 1.00 64.38 198 PRO A N 1
ATOM 1594 C CA . PRO A 1 198 ? 18.729 -25.017 -5.996 1.00 64.38 198 PRO A CA 1
ATOM 1595 C C . PRO A 1 198 ? 17.904 -25.532 -4.831 1.00 64.38 198 PRO A C 1
ATOM 1597 O O . PRO A 1 198 ? 18.427 -26.131 -3.904 1.00 64.38 198 PRO A O 1
ATOM 1600 N N . LYS A 1 199 ? 16.582 -25.351 -4.907 1.00 62.44 199 LYS A N 1
ATOM 1601 C CA . LYS A 1 199 ? 15.665 -25.779 -3.854 1.00 62.44 199 LYS A CA 1
ATOM 1602 C C . LYS A 1 199 ? 15.628 -27.305 -3.710 1.00 62.44 199 LYS A C 1
ATOM 1604 O O . LYS A 1 199 ? 15.444 -27.783 -2.597 1.00 62.44 199 LYS A O 1
ATOM 1609 N N . ALA A 1 200 ? 15.773 -28.041 -4.813 1.00 59.44 200 ALA A N 1
ATOM 1610 C CA . ALA A 1 200 ? 15.767 -29.503 -4.821 1.00 59.44 200 ALA A CA 1
ATOM 1611 C C . ALA A 1 200 ? 17.044 -30.105 -4.210 1.00 59.44 200 ALA A C 1
ATOM 1613 O O . ALA A 1 200 ? 16.960 -31.114 -3.522 1.00 59.44 200 ALA A O 1
ATOM 1614 N N . GLU A 1 201 ? 18.191 -29.450 -4.407 1.00 64.75 201 GLU A N 1
ATOM 1615 C CA . GLU A 1 201 ? 19.506 -29.898 -3.920 1.00 64.75 201 GLU A CA 1
ATOM 1616 C C . GLU A 1 201 ? 19.949 -29.163 -2.629 1.00 64.75 201 GLU A C 1
ATOM 1618 O O . GLU A 1 201 ? 21.111 -29.204 -2.240 1.00 64.75 201 GLU A O 1
ATOM 1623 N N . GLY A 1 202 ? 19.035 -28.457 -1.947 1.00 65.12 202 GLY A N 1
ATOM 1624 C CA . GLY A 1 202 ? 19.308 -27.799 -0.657 1.00 65.12 202 GLY A CA 1
ATOM 1625 C C . GLY A 1 202 ? 20.127 -26.498 -0.721 1.00 65.12 202 GLY A C 1
ATOM 1626 O O . GLY A 1 202 ? 20.518 -25.963 0.315 1.00 65.12 202 GLY A O 1
ATOM 1627 N N . LEU A 1 203 ? 20.353 -25.942 -1.913 1.00 70.12 203 LEU A N 1
ATOM 1628 C CA . LEU A 1 203 ? 21.074 -24.688 -2.141 1.00 70.12 203 LEU A CA 1
ATOM 1629 C C . LEU A 1 203 ? 20.155 -23.463 -2.043 1.00 70.12 203 LEU A C 1
ATOM 1631 O O . LEU A 1 203 ? 19.067 -23.389 -2.624 1.00 70.12 203 LEU A O 1
ATOM 1635 N N . SER A 1 204 ? 20.636 -22.426 -1.356 1.00 73.94 204 SER A N 1
ATOM 1636 C CA . SER A 1 204 ? 19.961 -21.128 -1.314 1.00 73.94 204 SER A CA 1
ATOM 1637 C C . SER A 1 204 ? 20.072 -20.408 -2.659 1.00 73.94 204 SER A C 1
ATOM 1639 O O . SER A 1 204 ? 21.168 -20.207 -3.182 1.00 73.94 204 SER A O 1
ATOM 1641 N N . MET A 1 205 ? 18.943 -19.912 -3.177 1.00 73.69 205 MET A N 1
ATOM 1642 C CA . MET A 1 205 ? 18.889 -19.099 -4.404 1.00 73.69 205 MET A CA 1
ATOM 1643 C C . MET A 1 205 ? 19.856 -17.907 -4.368 1.00 73.69 205 MET A C 1
ATOM 1645 O O . MET A 1 205 ? 20.424 -17.515 -5.384 1.00 73.69 205 MET A O 1
ATOM 1649 N N . LYS A 1 206 ? 20.051 -17.329 -3.178 1.00 74.75 206 LYS A N 1
ATOM 1650 C CA . LYS A 1 206 ? 20.932 -16.178 -2.965 1.00 74.75 206 LYS A CA 1
ATOM 1651 C C . LYS A 1 206 ? 22.407 -16.548 -3.146 1.00 74.75 206 LYS A C 1
ATOM 1653 O O . LYS A 1 206 ? 23.159 -15.768 -3.725 1.00 74.75 206 LYS A O 1
ATOM 1658 N N . LEU A 1 207 ? 22.795 -17.736 -2.682 1.00 76.50 207 LEU A N 1
ATOM 1659 C CA . LEU A 1 207 ? 24.156 -18.255 -2.805 1.00 76.50 207 LEU A CA 1
ATOM 1660 C C . LEU A 1 207 ? 24.495 -18.543 -4.270 1.00 76.50 207 LEU A C 1
ATOM 1662 O O . LEU A 1 207 ? 25.513 -18.070 -4.770 1.00 76.50 207 LEU A O 1
ATOM 1666 N N . LEU A 1 208 ? 23.583 -19.209 -4.984 1.00 74.31 208 LEU A N 1
ATOM 1667 C CA . LEU A 1 208 ? 23.727 -19.434 -6.422 1.00 74.31 208 LEU A CA 1
ATOM 1668 C C . LEU A 1 208 ? 23.930 -18.112 -7.175 1.00 74.31 208 LEU A C 1
ATOM 1670 O O . LEU A 1 208 ? 24.824 -17.994 -8.009 1.00 74.31 208 LEU A O 1
ATOM 1674 N N . TRP A 1 209 ? 23.115 -17.100 -6.868 1.00 71.88 209 TRP A N 1
ATOM 1675 C CA . TRP A 1 209 ? 23.191 -15.813 -7.556 1.00 71.88 209 TRP A CA 1
ATOM 1676 C C . TRP A 1 209 ? 24.518 -15.089 -7.304 1.00 71.88 209 TRP A C 1
ATOM 1678 O O . TRP A 1 209 ? 25.042 -14.455 -8.220 1.00 71.88 209 TRP A O 1
ATOM 1688 N N . ARG A 1 210 ? 25.093 -15.216 -6.099 1.00 71.69 210 ARG A N 1
ATOM 1689 C CA . ARG A 1 210 ? 26.438 -14.706 -5.785 1.00 71.69 210 ARG A CA 1
ATOM 1690 C C . ARG A 1 210 ? 27.509 -15.378 -6.639 1.00 71.69 210 ARG A C 1
ATOM 1692 O O . ARG A 1 210 ? 28.290 -14.670 -7.264 1.00 71.69 210 ARG A O 1
ATOM 1699 N N . ARG A 1 211 ? 27.507 -16.709 -6.711 1.00 77.38 211 ARG A N 1
ATOM 1700 C CA . ARG A 1 211 ? 28.501 -17.487 -7.470 1.00 77.38 211 ARG A CA 1
ATOM 1701 C C . ARG A 1 211 ? 28.436 -17.192 -8.968 1.00 77.38 211 ARG A C 1
ATOM 1703 O O . ARG A 1 211 ? 29.448 -16.866 -9.577 1.00 77.38 211 ARG A O 1
ATOM 1710 N N . LEU A 1 212 ? 27.233 -17.171 -9.540 1.00 70.69 212 LEU A N 1
ATOM 1711 C CA . LEU A 1 212 ? 27.038 -16.802 -10.946 1.00 70.69 212 LEU A CA 1
ATOM 1712 C C . LEU A 1 212 ? 27.446 -15.349 -11.228 1.00 70.69 212 LEU A C 1
ATOM 1714 O O . LEU A 1 212 ? 28.062 -15.066 -12.251 1.00 70.69 212 LEU A O 1
ATOM 1718 N N . SER A 1 2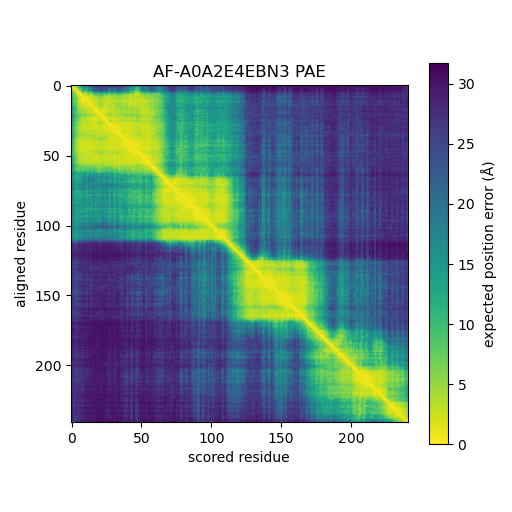13 ? 27.146 -14.418 -10.315 1.00 64.56 213 SER A N 1
ATOM 1719 C CA . SER A 1 213 ? 27.569 -13.014 -10.457 1.00 64.56 213 SER A CA 1
ATOM 1720 C C . SER A 1 213 ? 29.083 -12.840 -10.324 1.00 64.56 213 SER A C 1
ATOM 1722 O O . SER A 1 213 ? 29.635 -11.902 -10.893 1.00 64.56 213 SER A O 1
ATOM 1724 N N . ALA A 1 214 ? 29.750 -13.747 -9.608 1.00 72.19 214 ALA A N 1
ATOM 1725 C CA . ALA A 1 214 ? 31.203 -13.842 -9.522 1.00 72.19 214 ALA A CA 1
ATOM 1726 C C . ALA A 1 214 ? 31.836 -14.550 -10.739 1.00 72.19 214 ALA A C 1
ATOM 1728 O O . ALA A 1 214 ? 33.049 -14.732 -10.769 1.00 72.19 214 ALA A O 1
ATOM 1729 N N . GLY A 1 215 ? 31.036 -14.936 -11.741 1.00 69.06 215 GLY A N 1
ATOM 1730 C CA . GLY A 1 215 ? 31.512 -15.526 -12.993 1.00 69.06 215 GLY A CA 1
ATOM 1731 C C . GLY A 1 215 ? 31.728 -17.037 -12.951 1.00 69.06 215 GLY A C 1
ATOM 1732 O O . GLY A 1 215 ? 32.398 -17.565 -13.833 1.00 69.06 215 GLY A O 1
ATOM 1733 N N . TRP A 1 216 ? 31.189 -17.734 -11.947 1.00 67.94 216 TRP A N 1
ATOM 1734 C CA . TRP A 1 216 ? 31.289 -19.191 -11.874 1.00 67.94 216 TRP A CA 1
ATOM 1735 C C . TRP A 1 216 ? 30.465 -19.851 -12.979 1.00 67.94 216 TRP A C 1
ATOM 1737 O O . TRP A 1 216 ? 29.379 -19.373 -13.324 1.00 67.94 216 TRP A O 1
ATOM 1747 N N . ASP A 1 217 ? 30.961 -20.981 -13.486 1.00 68.62 217 ASP A N 1
ATOM 1748 C CA . ASP A 1 217 ? 30.179 -21.837 -14.371 1.00 68.62 217 ASP A CA 1
ATOM 1749 C C . ASP A 1 217 ? 28.977 -22.424 -13.616 1.00 68.62 217 ASP A C 1
ATOM 1751 O O . ASP A 1 217 ? 29.052 -22.672 -12.408 1.00 68.62 217 ASP A O 1
ATOM 1755 N N . ALA A 1 218 ? 27.865 -22.646 -14.319 1.00 63.34 218 ALA A N 1
ATOM 1756 C CA . ALA A 1 218 ? 26.640 -23.130 -13.700 1.00 63.34 218 ALA A CA 1
ATOM 1757 C C . ALA A 1 218 ? 26.878 -24.455 -12.965 1.00 63.34 218 ALA A C 1
ATOM 1759 O O . ALA A 1 218 ? 26.524 -24.557 -11.797 1.00 63.34 218 ALA A O 1
ATOM 1760 N N . GLU A 1 219 ? 27.541 -25.431 -13.580 1.00 65.31 219 GLU A N 1
ATOM 1761 C CA . GLU A 1 219 ? 27.745 -26.743 -12.963 1.00 65.31 219 GLU A CA 1
ATOM 1762 C C . GLU A 1 219 ? 28.556 -26.621 -11.664 1.00 65.31 219 GLU A C 1
ATOM 1764 O O . GLU A 1 219 ? 28.126 -27.094 -10.608 1.00 65.31 219 GLU A O 1
ATOM 1769 N N . THR A 1 220 ? 29.646 -25.850 -11.705 1.00 70.81 220 THR A N 1
ATOM 1770 C CA . THR A 1 220 ? 30.505 -25.593 -10.536 1.00 70.81 220 THR A CA 1
ATOM 1771 C C . THR A 1 220 ? 29.800 -24.808 -9.426 1.00 70.81 220 THR A C 1
ATOM 1773 O O . THR A 1 220 ? 29.991 -25.095 -8.241 1.00 70.81 220 THR A O 1
ATOM 1776 N N . ALA A 1 221 ? 28.938 -23.848 -9.776 1.00 70.38 221 ALA A N 1
ATOM 1777 C CA . ALA A 1 221 ?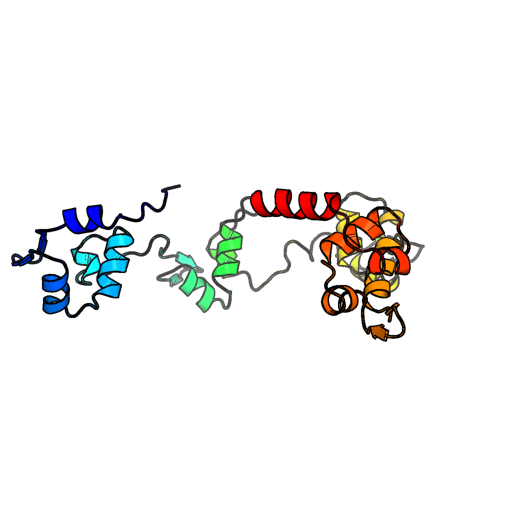 28.190 -23.046 -8.812 1.00 70.38 221 ALA A CA 1
ATOM 1778 C C . ALA A 1 221 ? 27.176 -23.879 -8.012 1.00 70.38 221 ALA A C 1
ATOM 1780 O O . ALA A 1 221 ? 26.880 -23.530 -6.863 1.00 70.38 221 ALA A O 1
ATOM 1781 N N . TYR A 1 222 ? 26.668 -24.965 -8.607 1.00 67.50 222 TYR A N 1
ATOM 1782 C CA . TYR A 1 222 ? 25.747 -25.908 -7.972 1.00 67.50 222 TYR A CA 1
ATOM 1783 C C . TYR A 1 222 ? 26.463 -27.031 -7.215 1.00 67.50 222 TYR A C 1
ATOM 1785 O O . TYR A 1 222 ? 26.064 -27.341 -6.098 1.00 67.50 222 TYR A O 1
ATOM 1793 N N . SER A 1 223 ? 27.499 -27.649 -7.790 1.00 68.06 223 SER A N 1
ATOM 1794 C CA . SER A 1 223 ? 28.153 -28.824 -7.190 1.00 68.06 223 SER A CA 1
ATOM 1795 C C . SER A 1 223 ? 29.017 -28.491 -5.974 1.00 68.06 223 SER A C 1
ATOM 1797 O O . SER A 1 223 ? 29.286 -29.359 -5.146 1.00 68.06 223 SER A O 1
ATOM 1799 N N . THR A 1 224 ? 29.478 -27.244 -5.866 1.00 73.00 224 THR A N 1
ATOM 1800 C CA . THR A 1 224 ? 30.356 -26.827 -4.771 1.00 73.00 224 THR A CA 1
ATOM 1801 C C . THR A 1 224 ? 29.537 -26.611 -3.495 1.00 73.00 224 THR A C 1
ATOM 1803 O O . THR A 1 224 ? 28.621 -25.779 -3.503 1.00 73.00 224 THR A O 1
ATOM 1806 N N . PRO A 1 225 ? 29.832 -27.302 -2.378 1.00 70.56 225 PRO A N 1
ATOM 1807 C CA . PRO A 1 225 ? 29.153 -27.040 -1.111 1.00 70.56 225 PRO A CA 1
ATOM 1808 C C . PRO A 1 225 ? 29.395 -25.592 -0.653 1.00 70.56 225 PRO A C 1
ATOM 1810 O O . PRO A 1 225 ? 30.348 -24.945 -1.085 1.00 70.56 225 PRO A O 1
ATOM 1813 N N . ALA A 1 226 ? 28.498 -25.037 0.163 1.00 67.81 226 ALA A N 1
ATOM 1814 C CA . ALA A 1 226 ? 28.697 -23.705 0.742 1.00 67.81 226 ALA A CA 1
ATOM 1815 C C . ALA A 1 226 ? 29.952 -23.704 1.624 1.00 67.81 226 ALA A C 1
ATOM 1817 O O . ALA A 1 226 ? 30.073 -24.572 2.490 1.00 67.81 226 ALA A O 1
ATOM 1818 N N . SER A 1 227 ? 30.878 -22.767 1.405 1.00 70.81 227 SER A N 1
ATOM 1819 C CA . SER A 1 227 ? 32.028 -22.618 2.302 1.00 70.81 227 SER A CA 1
ATOM 1820 C C . SER A 1 227 ? 31.588 -22.058 3.659 1.00 70.81 227 SER A C 1
ATOM 1822 O O . SER A 1 227 ? 30.539 -21.418 3.773 1.00 70.81 227 SER A O 1
ATOM 1824 N N . GLU A 1 228 ? 32.396 -22.280 4.695 1.00 66.56 228 GLU A N 1
ATOM 1825 C CA . GLU A 1 228 ? 32.137 -21.758 6.045 1.00 66.56 228 GLU A CA 1
ATOM 1826 C C . GLU A 1 228 ? 32.009 -20.221 6.037 1.00 66.56 228 GLU A C 1
ATOM 1828 O O . GLU A 1 228 ? 31.077 -19.666 6.614 1.00 66.56 228 GLU A O 1
ATOM 1833 N N . GLU A 1 229 ? 32.831 -19.536 5.236 1.00 68.44 229 GLU A N 1
ATOM 1834 C CA . GLU A 1 229 ? 32.757 -18.085 5.013 1.00 68.44 229 GLU A CA 1
ATOM 1835 C C . GLU A 1 229 ? 31.447 -17.637 4.332 1.00 68.44 229 GLU A C 1
ATOM 1837 O O . GLU A 1 229 ? 30.870 -16.599 4.677 1.00 68.44 229 GLU A O 1
ATOM 1842 N N . GLU A 1 230 ? 30.944 -18.409 3.361 1.00 70.06 230 GLU A N 1
ATOM 1843 C CA . GLU A 1 230 ? 29.681 -18.122 2.672 1.00 70.06 230 GLU A CA 1
ATOM 1844 C C . GLU A 1 230 ? 28.472 -1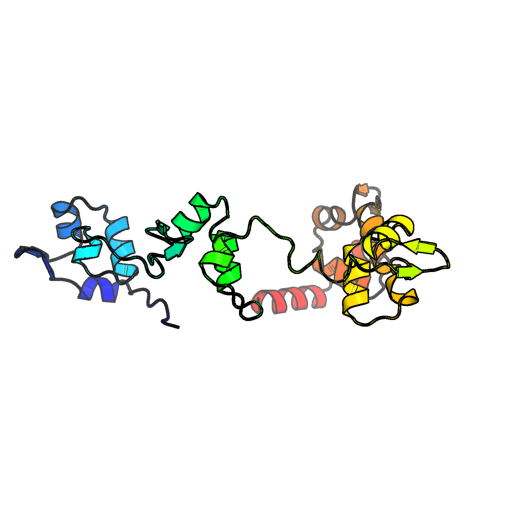8.304 3.604 1.00 70.06 230 GLU A C 1
ATOM 1846 O O . GLU A 1 230 ? 27.511 -17.529 3.527 1.00 70.06 230 GLU A O 1
ATOM 1851 N N . LEU A 1 231 ? 28.532 -19.294 4.501 1.00 67.38 231 LEU A N 1
ATOM 1852 C CA . LEU A 1 231 ? 27.521 -19.540 5.529 1.00 67.38 231 LEU A CA 1
ATOM 1853 C C . LEU A 1 231 ? 27.528 -18.434 6.593 1.00 67.38 231 LEU A C 1
ATOM 1855 O O . LEU A 1 231 ? 26.471 -17.863 6.873 1.00 67.38 231 LEU A O 1
ATOM 1859 N N . GLU A 1 232 ? 28.702 -18.038 7.093 1.00 72.00 232 GLU A N 1
ATOM 1860 C CA . GLU A 1 232 ? 28.844 -16.917 8.030 1.00 72.00 232 GLU A CA 1
ATOM 1861 C C . GLU A 1 232 ? 28.317 -15.598 7.450 1.00 72.00 232 GLU A C 1
ATOM 1863 O O . GLU A 1 232 ? 27.655 -14.819 8.143 1.00 72.00 232 GLU A O 1
ATOM 1868 N N . ALA A 1 233 ? 28.584 -15.326 6.168 1.00 71.62 233 ALA A N 1
ATOM 1869 C CA . ALA A 1 233 ? 28.073 -14.133 5.498 1.00 71.62 233 ALA A CA 1
ATOM 1870 C C . ALA A 1 233 ? 26.537 -14.141 5.408 1.00 71.62 233 ALA A C 1
ATOM 1872 O O . ALA A 1 233 ? 25.896 -13.094 5.524 1.00 71.62 233 ALA A O 1
ATOM 1873 N N . MET A 1 234 ? 25.928 -15.316 5.226 1.00 68.75 234 MET A N 1
ATOM 1874 C CA . MET A 1 234 ? 24.473 -15.466 5.224 1.00 68.75 234 MET A CA 1
ATOM 1875 C C . MET A 1 234 ? 23.858 -15.309 6.621 1.00 68.75 234 MET A C 1
ATOM 1877 O O . MET A 1 234 ? 22.757 -14.762 6.734 1.00 68.75 234 MET A O 1
ATOM 1881 N N . GLU A 1 235 ? 24.539 -15.765 7.673 1.00 66.50 235 GLU A N 1
ATOM 1882 C CA . GLU A 1 235 ? 24.087 -15.614 9.061 1.00 66.50 235 GLU A CA 1
ATOM 1883 C C . GLU A 1 235 ? 24.199 -14.169 9.554 1.00 66.50 235 GLU A C 1
ATOM 1885 O O . GLU A 1 235 ? 23.225 -13.630 10.085 1.00 66.50 235 GLU A O 1
ATOM 1890 N N . LYS A 1 236 ? 25.325 -13.495 9.284 1.00 72.81 236 LYS A N 1
ATOM 1891 C CA . LYS A 1 236 ? 25.528 -12.074 9.620 1.00 72.81 236 LYS A CA 1
ATOM 1892 C C . LYS A 1 236 ? 24.459 -11.177 8.981 1.00 72.81 236 LYS A C 1
ATOM 1894 O O . LYS A 1 236 ? 23.941 -10.270 9.628 1.00 72.81 236 LYS A O 1
ATOM 1899 N N . GLU A 1 237 ? 24.060 -11.456 7.739 1.00 60.88 237 GLU A N 1
ATOM 1900 C CA . GLU A 1 237 ? 23.008 -10.693 7.049 1.00 60.88 237 GLU A CA 1
ATOM 1901 C C . GLU A 1 237 ? 21.582 -11.021 7.537 1.00 60.88 237 GLU A C 1
ATOM 1903 O O . GLU A 1 237 ? 20.721 -10.138 7.523 1.00 60.88 237 GLU A O 1
ATOM 1908 N N . LYS A 1 238 ? 21.314 -12.257 7.991 1.00 62.47 238 LYS A N 1
ATOM 1909 C CA . LYS A 1 238 ? 20.020 -12.633 8.599 1.00 62.47 238 LYS A CA 1
ATOM 1910 C C . LYS A 1 238 ? 19.774 -11.931 9.932 1.00 62.47 238 LYS A C 1
ATOM 1912 O O . LYS A 1 238 ? 18.629 -11.628 10.233 1.00 62.47 238 LYS A O 1
ATOM 1917 N N . ILE A 1 239 ? 20.824 -11.682 10.712 1.00 60.72 239 ILE A N 1
ATOM 1918 C CA . ILE A 1 239 ? 20.735 -10.973 12.000 1.00 60.72 239 ILE A CA 1
ATOM 1919 C C . ILE A 1 239 ? 20.499 -9.461 11.790 1.00 60.72 239 ILE A C 1
ATOM 1921 O O . ILE A 1 239 ? 19.974 -8.785 12.670 1.00 60.72 239 ILE A O 1
ATOM 1925 N N . SER A 1 240 ? 20.846 -8.933 10.610 1.00 51.22 240 SER A N 1
ATOM 1926 C CA . SER A 1 240 ? 20.712 -7.514 10.251 1.00 51.22 240 SER A CA 1
ATOM 1927 C C . SER A 1 240 ? 19.418 -7.161 9.490 1.00 51.22 240 SER A C 1
ATOM 1929 O O . SER A 1 240 ? 19.237 -5.988 9.147 1.00 51.22 240 SER A O 1
ATOM 1931 N N . SER A 1 241 ? 18.556 -8.138 9.183 1.00 45.03 241 SER A N 1
ATOM 1932 C CA . SER A 1 241 ? 17.275 -7.953 8.468 1.00 45.03 241 SER A CA 1
ATOM 1933 C C . SER A 1 241 ? 16.084 -8.133 9.400 1.00 45.03 241 SER A C 1
ATOM 1935 O O . SER A 1 241 ? 15.104 -7.372 9.236 1.00 45.03 241 SER A O 1
#

pLDDT: mean 75.04, std 14.27, range [32.94, 92.69]

Radius of gyration: 29.93 Å; Cα contacts (8 Å, |Δi|>4): 241; chains: 1; bounding box: 56×54×82 Å

Solvent-accessible surface area (backbone atoms only — not comparable to full-atom values): 14342 Å² total; per-residue (Å²): 133,87,75,86,66,66,48,52,74,63,57,58,55,68,59,42,67,39,75,56,98,89,45,77,34,76,45,70,67,58,49,27,73,72,57,75,39,56,67,66,59,37,48,52,32,44,29,69,60,44,56,70,58,40,36,58,58,83,39,88,72,82,55,91,88,67,42,72,37,66,46,94,93,41,82,23,85,20,57,55,53,43,8,51,76,54,74,31,60,40,69,59,27,48,52,40,46,69,33,86,90,66,69,40,48,73,45,56,28,24,64,52,70,84,64,59,74,89,83,66,73,73,79,52,62,48,67,44,75,58,96,90,42,81,25,71,10,57,48,55,45,24,54,77,70,74,40,63,48,69,58,36,50,53,34,45,74,70,69,46,55,72,69,66,25,68,44,73,78,53,70,70,58,54,44,55,58,52,50,60,60,35,66,41,75,55,100,90,43,80,29,76,23,63,81,54,49,32,66,75,73,74,40,54,69,69,58,45,51,51,36,48,75,72,67,44,54,71,68,61,45,67,73,51,76,82,47,72,68,60,50,50,55,53,51,60,51,60,77,75,108

Foldseek 3Di:
DDDQQQDDPVNLQVCPQDADPNDTDGDLVSLCVPLVDDSVQLNVCVRSVHDNCVSSPVDPDDPPQQDWDDAPNDIDRGLCRLLVVLPHHSVQLVCQCPDPVRNDDSNRSSNPPPDPVPQPDDQFQPWDADPNDIDSGLQRVCVVLVHDSSQLSVCVVVVDDNCVSSPPDPPVVVCVVVQQQDFDQAPNDTDRHPVVLCVVLVHDPVQLVVCVVVVHDNRCSRVDDQDPVNVVVVVVVVVVD

Sequence (241 aa):
MAIRTVRSKEDIKALFPCTIQGETFKNQRALVNRFDVSSSTLQDRLKGGWPVEEAVGLIQHQRKGQREVEVNNVLYPSFAAAARAHGVDHKVARARVKNPKCQWSDEEAVEAKFRFKYLRSIYGKKPIEYEGEQYANLTRAAKAHNLPPYLVLARYHQGKNLTDVFSPLDARYKSRKVWLQSVVSLGGKEYENPFKAPKAEGLSMKLLWRRLSAGWDAETAYSTPASEEELEAMEKEKISS

Secondary structure (DSSP, 8-state):
-----PPPHHHHHTT-SEEETTEEESSHHHHHHHHT--HHHHHHHHHTT--HHHHTTSS----TT---EEETTEEESSHHHHHHHTT--HHHHHHHHH-TTT---HHHHHH--S--TTTSSSTTSS-EEETTEEESSHHHHHHHTT--HHHHHHHHHTT--HHHHSPPP-HHHHHHHHHTT--EEETTEEESSTTHHHHHTT--HHHHHHHHHTT--HHHHHHSPPPHHHHHHHHHHHHT-

Nearest PDB structures (foldseek):
  1t2t-assembly1_A  TM=5.262E-01  e=1.837E+00  Tequatrovirus T4
  7abi-assembly1_4  TM=1.208E-01  e=6.779E+00  Homo sapiens

Mean predicted aligned error: 18.82 Å